Protein AF-A0A7X4AS29-F1 (afdb_monomer_lite)

Secondary structure (DSSP, 8-state):
----TTTEEEE-TT-HHHHHHHH-TTHHIIIIIS---EES-EEEESS--SBGGGGEEEE-TTT--EEEGGGGSGGGSS--TT-EEPTTT-PEEPEE--HHHHHHHHHTHHHHHHHHHHHHHHHHHHHHHHHHHHHTSPPPPGGGGTTHHHHIIIIIIIHHHHIIIIIHHHHHHT----HHHHHHHHHHHHHHHHHHHHHHHHHHT-BPPPPPHHHHHHHHHHHHHHHHHHHHHHHHHHHHHHHHHHHTTS--

Structure (mmCIF, N/CA/C/O backbone):
data_AF-A0A7X4AS29-F1
#
_entry.id   AF-A0A7X4AS29-F1
#
loop_
_atom_site.group_PDB
_atom_site.id
_atom_site.type_symbol
_atom_site.label_atom_id
_atom_site.label_alt_id
_atom_site.label_comp_id
_atom_site.label_asym_id
_atom_site.label_entity_id
_atom_site.label_seq_id
_atom_site.pdbx_PDB_ins_code
_atom_site.Cartn_x
_atom_site.Cartn_y
_atom_site.Cartn_z
_atom_site.occupancy
_atom_site.B_iso_or_equiv
_atom_site.auth_seq_id
_atom_site.auth_comp_id
_atom_site.auth_asym_id
_atom_site.auth_atom_id
_atom_site.pdbx_PDB_model_num
ATOM 1 N N . MET A 1 1 ? -11.208 -13.932 17.081 1.00 78.06 1 MET A N 1
ATOM 2 C CA . MET A 1 1 ? -11.555 -12.505 16.984 1.00 78.06 1 MET A CA 1
ATOM 3 C C . MET A 1 1 ? -13.058 -12.306 16.977 1.00 78.06 1 MET A C 1
ATOM 5 O O . MET A 1 1 ? -13.732 -12.696 16.024 1.00 78.06 1 MET A O 1
ATOM 9 N N . GLN A 1 2 ? -13.562 -11.683 18.035 1.00 86.00 2 GLN A N 1
ATOM 10 C CA . GLN A 1 2 ? -14.954 -11.265 18.153 1.00 86.00 2 GLN A CA 1
ATOM 11 C C . GLN A 1 2 ? -15.073 -9.774 17.795 1.00 86.00 2 GLN A C 1
ATOM 13 O O . GLN A 1 2 ? -14.305 -8.948 18.276 1.00 86.00 2 GLN A O 1
ATOM 18 N N . TYR A 1 3 ? -16.010 -9.415 16.919 1.00 91.69 3 TYR A N 1
ATOM 19 C CA . TYR A 1 3 ? -16.361 -8.023 16.620 1.00 91.69 3 TYR A CA 1
ATOM 20 C C . TYR A 1 3 ? -17.860 -7.919 16.344 1.00 91.69 3 TYR A C 1
ATOM 22 O O . TYR A 1 3 ? -18.500 -8.892 15.936 1.00 91.69 3 TYR A O 1
ATOM 30 N N . ASP A 1 4 ? -18.427 -6.728 16.545 1.00 93.69 4 ASP A N 1
ATOM 31 C CA . ASP A 1 4 ? -19.838 -6.473 16.252 1.00 93.69 4 ASP A CA 1
ATOM 32 C C . ASP A 1 4 ? -20.077 -6.455 14.734 1.00 93.69 4 ASP A C 1
ATOM 34 O O . ASP A 1 4 ? -19.841 -5.449 14.056 1.00 93.69 4 ASP A O 1
ATOM 38 N N . LYS A 1 5 ? -20.584 -7.577 14.209 1.00 94.00 5 LYS A N 1
ATOM 39 C CA . LYS A 1 5 ? -20.972 -7.743 12.798 1.00 94.00 5 LYS A CA 1
ATOM 40 C C . LYS A 1 5 ? -22.028 -6.728 12.346 1.00 94.00 5 LYS A C 1
ATOM 42 O O . LYS A 1 5 ? -22.119 -6.450 11.158 1.00 94.00 5 LYS A O 1
ATOM 47 N N . ASN A 1 6 ? -22.803 -6.151 13.270 1.00 93.81 6 ASN A N 1
ATOM 48 C CA . ASN A 1 6 ? -23.803 -5.132 12.940 1.00 93.81 6 ASN A CA 1
ATOM 49 C C . ASN A 1 6 ? -23.200 -3.733 12.792 1.00 93.81 6 ASN A C 1
ATOM 51 O O . ASN A 1 6 ? -23.902 -2.809 12.383 1.00 93.81 6 ASN A O 1
ATOM 55 N N . ARG A 1 7 ? -21.954 -3.524 13.225 1.00 94.31 7 ARG A N 1
ATOM 56 C CA . ARG A 1 7 ? -21.265 -2.230 13.156 1.00 94.31 7 ARG A CA 1
ATOM 57 C C . ARG A 1 7 ? -20.164 -2.228 12.106 1.00 94.31 7 ARG A C 1
ATOM 59 O O . ARG A 1 7 ? -19.997 -1.224 11.416 1.00 94.3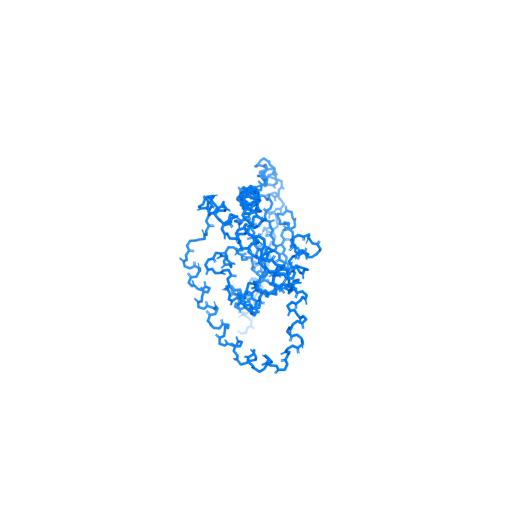1 7 ARG A O 1
ATOM 66 N N . PHE A 1 8 ? -19.424 -3.326 11.998 1.00 96.88 8 PHE A N 1
ATOM 67 C CA . PHE A 1 8 ? -18.256 -3.416 11.135 1.00 96.88 8 PHE A CA 1
ATOM 68 C C . PHE A 1 8 ? -18.521 -4.295 9.920 1.00 96.88 8 PHE A C 1
ATOM 70 O O . PHE A 1 8 ? -18.849 -5.474 10.048 1.00 96.88 8 PHE A O 1
ATOM 77 N N . LYS A 1 9 ? -18.276 -3.735 8.735 1.00 96.38 9 LYS A N 1
ATOM 78 C CA . LYS A 1 9 ? -18.187 -4.496 7.495 1.00 96.38 9 LYS A CA 1
ATOM 79 C C . LYS A 1 9 ? -16.772 -5.019 7.310 1.00 96.38 9 LYS A C 1
ATOM 81 O O . LYS A 1 9 ? -15.804 -4.260 7.344 1.00 96.38 9 LYS A O 1
ATOM 86 N N . VAL A 1 10 ? -16.666 -6.318 7.073 1.00 97.12 10 VAL A N 1
ATOM 87 C CA . VAL A 1 10 ? -15.388 -6.998 6.867 1.00 97.12 10 VAL A CA 1
ATOM 88 C C . VAL A 1 10 ? -14.944 -6.834 5.426 1.00 97.12 10 VAL A C 1
ATOM 90 O O . VAL A 1 10 ? -15.704 -7.077 4.491 1.00 97.12 10 VAL A O 1
ATOM 93 N N . TRP A 1 11 ? -13.695 -6.430 5.261 1.00 96.81 11 TRP A N 1
ATOM 94 C CA . TRP A 1 11 ? -12.985 -6.387 3.998 1.00 96.81 11 TRP A CA 1
ATOM 95 C C . TRP A 1 11 ? -11.883 -7.439 4.047 1.00 96.81 11 TRP A C 1
ATOM 97 O O . TRP A 1 11 ? -10.851 -7.258 4.691 1.00 96.81 11 TRP A O 1
ATOM 107 N N . ALA A 1 12 ? -12.139 -8.556 3.380 1.00 97.06 12 ALA A N 1
ATOM 108 C CA . ALA A 1 12 ? -11.208 -9.655 3.162 1.00 97.06 12 ALA A CA 1
ATOM 109 C C . ALA A 1 12 ? -11.431 -10.204 1.740 1.00 97.06 12 ALA A C 1
ATOM 111 O O . ALA A 1 12 ? -12.338 -9.752 1.033 1.00 97.06 12 ALA A O 1
ATOM 112 N N . LEU A 1 13 ? -10.624 -11.166 1.294 1.00 96.06 13 LEU A N 1
ATOM 113 C CA . LEU A 1 13 ? -10.910 -11.892 0.050 1.00 96.06 13 LEU A CA 1
ATOM 114 C C . LEU A 1 13 ? -12.306 -12.553 0.130 1.00 96.06 13 LEU A C 1
ATOM 116 O O . LEU A 1 13 ? -12.640 -13.081 1.193 1.00 96.06 13 LEU A O 1
ATOM 120 N N . PRO A 1 14 ? -13.125 -12.521 -0.944 1.00 95.56 14 PRO A N 1
ATOM 121 C CA . PRO A 1 14 ? -12.807 -12.128 -2.326 1.00 95.56 14 PRO A CA 1
ATOM 122 C C . PRO A 1 14 ? -13.216 -10.683 -2.706 1.00 95.56 14 PRO A C 1
ATOM 124 O O . PRO A 1 14 ? -13.670 -10.439 -3.820 1.00 95.56 14 PRO A O 1
ATOM 127 N N . HIS A 1 15 ? -13.094 -9.694 -1.810 1.00 95.50 15 HIS A N 1
ATOM 128 C CA . HIS A 1 15 ? -13.461 -8.308 -2.141 1.00 95.50 15 HIS A CA 1
ATOM 129 C C . HIS A 1 15 ? -12.677 -7.775 -3.367 1.00 95.50 15 HIS A C 1
ATOM 131 O O . HIS A 1 15 ? -11.448 -7.866 -3.359 1.00 95.50 15 HIS A O 1
ATOM 137 N N . PRO A 1 16 ? -13.318 -7.138 -4.373 1.0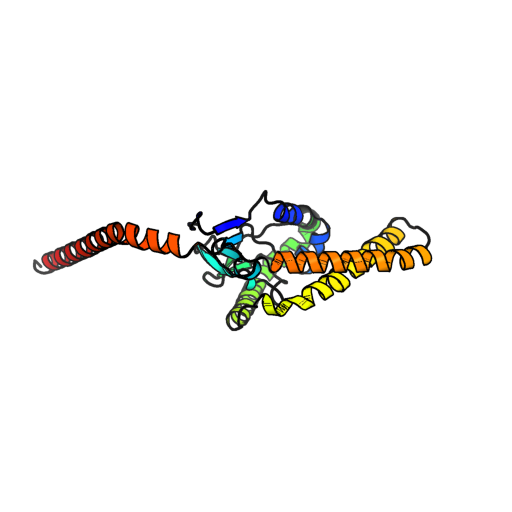0 95.00 16 PRO A N 1
ATOM 138 C CA . PRO A 1 16 ? -12.666 -6.769 -5.637 1.00 95.00 16 PRO A CA 1
ATOM 139 C C . PRO A 1 16 ? -11.402 -5.915 -5.492 1.00 95.00 16 PRO A C 1
ATOM 141 O O . PRO A 1 16 ? -10.396 -6.191 -6.131 1.00 95.00 16 PRO A O 1
ATOM 144 N N . LEU A 1 17 ? -11.406 -4.916 -4.600 1.00 91.75 17 LEU A N 1
ATOM 145 C CA . LEU A 1 17 ? -10.214 -4.084 -4.353 1.00 91.75 17 LEU A CA 1
ATOM 146 C C . LEU A 1 17 ? -9.048 -4.876 -3.745 1.00 91.75 17 LEU A C 1
ATOM 148 O O . LEU A 1 17 ? -7.888 -4.573 -4.001 1.00 91.75 17 LEU A O 1
ATOM 152 N N . ILE A 1 18 ? -9.358 -5.887 -2.933 1.00 95.31 18 ILE A N 1
ATOM 153 C CA . ILE A 1 18 ? -8.348 -6.763 -2.342 1.00 95.31 18 ILE A CA 1
ATOM 154 C C . ILE A 1 18 ? -7.839 -7.743 -3.399 1.00 95.31 18 ILE A C 1
ATOM 156 O O . ILE A 1 18 ? -6.642 -7.991 -3.478 1.00 95.31 18 ILE A O 1
ATOM 160 N N . LEU A 1 19 ? -8.731 -8.260 -4.243 1.00 96.56 19 LEU A N 1
ATOM 161 C CA . LEU A 1 19 ? -8.359 -9.119 -5.359 1.00 96.56 19 LEU A CA 1
ATOM 162 C C . LEU A 1 19 ? -7.449 -8.382 -6.352 1.00 96.56 19 LEU A C 1
ATOM 164 O O . LEU A 1 19 ? -6.416 -8.919 -6.739 1.00 96.56 19 LEU A O 1
ATOM 168 N N . PHE A 1 20 ? -7.777 -7.129 -6.684 1.00 93.62 20 PHE A N 1
ATOM 169 C CA . PHE A 1 20 ? -6.916 -6.254 -7.478 1.00 93.62 20 PHE A CA 1
ATOM 170 C C . PHE A 1 20 ? -5.527 -6.120 -6.845 1.00 93.62 20 PHE A C 1
ATOM 172 O O . PHE A 1 20 ? -4.530 -6.271 -7.539 1.00 93.62 20 PHE A O 1
ATOM 179 N N . TRP A 1 21 ? -5.441 -5.933 -5.522 1.00 94.81 21 TRP A N 1
ATOM 180 C CA . TRP A 1 21 ? -4.148 -5.886 -4.832 1.00 94.81 21 TRP A CA 1
ATOM 181 C C . TRP A 1 21 ? -3.321 -7.167 -5.024 1.00 94.81 21 TRP A C 1
ATOM 183 O O . TRP A 1 21 ? -2.116 -7.118 -5.264 1.00 94.81 21 TRP A O 1
ATOM 193 N N . VAL A 1 22 ? -3.971 -8.326 -4.924 1.00 97.00 22 VAL A N 1
ATOM 194 C CA . VAL A 1 22 ? -3.315 -9.636 -5.027 1.00 97.00 22 VAL A CA 1
ATOM 195 C C . VAL A 1 22 ? -2.842 -9.933 -6.454 1.00 97.00 22 VAL A C 1
ATOM 197 O O . VAL A 1 22 ? -1.808 -10.579 -6.612 1.00 97.00 22 VAL A O 1
ATOM 200 N N . LEU A 1 23 ? -3.575 -9.463 -7.470 1.00 96.88 23 LEU A N 1
ATOM 201 C CA . LEU A 1 23 ? -3.375 -9.821 -8.879 1.00 96.88 23 LEU A CA 1
ATOM 202 C C . LEU A 1 23 ? -2.735 -8.724 -9.741 1.00 96.88 23 LEU A C 1
ATOM 204 O O . LEU A 1 23 ? -2.452 -8.975 -10.907 1.00 96.88 23 LEU A O 1
ATOM 208 N N . PHE A 1 24 ? -2.524 -7.507 -9.239 1.00 94.25 24 PHE A N 1
ATOM 209 C CA . PHE A 1 24 ? -1.981 -6.430 -10.068 1.00 94.25 24 PHE A CA 1
ATOM 210 C C . PHE A 1 24 ? -0.441 -6.433 -10.042 1.00 94.25 24 PHE A C 1
ATOM 212 O O . PHE A 1 24 ? 0.142 -6.167 -8.988 1.00 94.25 24 PHE A O 1
ATOM 219 N N . PRO A 1 25 ? 0.253 -6.715 -11.163 1.00 91.75 25 PRO A N 1
ATOM 220 C CA . PRO A 1 25 ? 1.707 -6.915 -11.170 1.00 91.75 25 PRO A CA 1
ATOM 221 C C . PRO A 1 25 ? 2.498 -5.653 -10.807 1.00 91.75 25 PRO A C 1
ATOM 223 O O . PRO A 1 25 ? 3.560 -5.747 -10.201 1.00 91.75 25 PRO A O 1
ATOM 226 N N . ALA A 1 26 ? 1.975 -4.453 -11.075 1.00 89.06 26 ALA A N 1
ATOM 227 C CA . ALA A 1 26 ? 2.675 -3.218 -10.712 1.00 89.06 26 ALA A CA 1
ATOM 228 C C . ALA A 1 26 ? 2.870 -3.054 -9.187 1.00 89.06 26 ALA A C 1
ATOM 230 O O . ALA A 1 26 ? 3.739 -2.302 -8.748 1.00 89.06 26 ALA A O 1
ATOM 231 N N . LEU A 1 27 ? 2.106 -3.781 -8.357 1.00 93.38 27 LEU A N 1
ATOM 232 C CA . LEU A 1 27 ? 2.250 -3.744 -6.897 1.00 93.38 27 LEU A CA 1
ATOM 233 C C . LEU A 1 27 ? 3.472 -4.503 -6.374 1.00 93.38 27 LEU A C 1
ATOM 235 O O . LEU A 1 27 ? 3.811 -4.330 -5.205 1.00 93.38 27 LEU A O 1
ATOM 239 N N . ILE A 1 28 ? 4.178 -5.263 -7.218 1.00 96.06 28 ILE A N 1
ATOM 240 C CA . ILE A 1 28 ? 5.459 -5.893 -6.865 1.00 96.06 28 ILE A CA 1
ATOM 241 C C . ILE A 1 28 ? 6.442 -4.843 -6.339 1.00 96.06 28 ILE A C 1
ATOM 243 O O . ILE A 1 28 ? 7.074 -5.046 -5.303 1.00 96.06 28 ILE A O 1
ATOM 247 N N . VAL A 1 29 ? 6.537 -3.693 -7.016 1.00 93.62 29 VAL A N 1
ATOM 248 C CA . VAL A 1 29 ? 7.434 -2.601 -6.613 1.00 93.62 29 VAL A CA 1
ATOM 249 C C . VAL A 1 29 ? 7.020 -2.052 -5.245 1.00 93.62 29 VAL A C 1
ATOM 251 O O . VAL A 1 29 ? 7.859 -1.866 -4.364 1.00 93.62 29 VAL A O 1
ATOM 254 N N . ASN A 1 30 ? 5.718 -1.874 -5.021 1.00 94.06 30 ASN A N 1
ATOM 255 C CA . ASN A 1 30 ? 5.198 -1.394 -3.743 1.00 94.06 30 ASN A CA 1
ATOM 256 C C . ASN A 1 30 ? 5.482 -2.367 -2.597 1.00 94.06 30 ASN A C 1
ATOM 258 O O . ASN A 1 30 ? 5.893 -1.928 -1.525 1.00 94.06 30 ASN A O 1
ATOM 262 N N . GLU A 1 31 ? 5.309 -3.671 -2.805 1.00 96.25 31 GLU A N 1
ATOM 263 C CA . GLU A 1 31 ? 5.522 -4.670 -1.755 1.00 96.25 31 GLU A CA 1
ATOM 264 C C . GLU A 1 31 ? 7.000 -4.976 -1.498 1.00 96.25 31 GLU A C 1
ATOM 266 O O . GLU A 1 31 ? 7.418 -5.020 -0.341 1.00 96.25 31 GLU A O 1
ATOM 271 N N . LEU A 1 32 ? 7.796 -5.199 -2.548 1.00 96.06 32 LEU A N 1
ATOM 272 C CA . LEU A 1 32 ? 9.183 -5.647 -2.407 1.00 96.06 32 LEU A CA 1
ATOM 273 C C . LEU A 1 32 ? 10.147 -4.483 -2.176 1.00 96.06 32 LEU A C 1
ATOM 275 O O . LEU A 1 32 ? 10.987 -4.559 -1.281 1.00 96.06 32 LEU A O 1
ATOM 279 N N . ILE A 1 33 ? 10.011 -3.394 -2.936 1.00 95.50 33 ILE A N 1
ATOM 280 C CA . ILE A 1 33 ? 10.937 -2.257 -2.850 1.00 95.50 33 ILE A CA 1
ATOM 281 C C . ILE A 1 33 ? 10.514 -1.326 -1.722 1.00 95.50 33 ILE A C 1
ATOM 283 O O . ILE A 1 33 ? 11.288 -1.075 -0.801 1.00 95.50 33 ILE A O 1
ATOM 287 N N . PHE A 1 34 ? 9.266 -0.855 -1.743 1.00 96.00 34 PHE A N 1
ATOM 288 C CA . PHE A 1 34 ? 8.796 0.102 -0.741 1.00 96.00 34 PHE A CA 1
ATOM 289 C C . PHE A 1 34 ? 8.307 -0.551 0.555 1.00 96.00 34 PHE A C 1
ATOM 291 O O . PHE A 1 34 ? 8.113 0.148 1.548 1.00 96.00 34 PHE A O 1
ATOM 298 N N . GLY A 1 35 ? 8.098 -1.869 0.592 1.00 96.50 35 GLY A N 1
ATOM 299 C CA . GLY A 1 35 ? 7.607 -2.553 1.788 1.00 96.50 35 GLY A CA 1
ATOM 300 C C . GLY A 1 35 ? 6.174 -2.165 2.161 1.00 96.50 35 GLY A C 1
ATOM 301 O O . GLY A 1 35 ? 5.817 -2.218 3.333 1.00 96.50 35 GLY A O 1
ATOM 302 N N . GLN A 1 36 ? 5.349 -1.711 1.221 1.00 96.69 36 GLN A N 1
ATOM 303 C CA . GLN A 1 36 ? 3.937 -1.440 1.478 1.00 96.69 36 GLN A CA 1
ATOM 304 C C . GLN A 1 36 ? 3.189 -2.760 1.695 1.00 96.69 36 GLN A C 1
ATOM 306 O O . GLN A 1 36 ? 3.380 -3.721 0.953 1.00 96.69 36 GLN A O 1
ATOM 311 N N . ARG A 1 37 ? 2.309 -2.815 2.700 1.00 96.44 37 ARG A N 1
ATOM 312 C CA . ARG A 1 37 ? 1.516 -4.013 3.009 1.00 96.44 37 ARG A CA 1
ATOM 313 C C . ARG A 1 37 ? 0.043 -3.704 3.147 1.00 96.44 37 ARG A C 1
ATOM 315 O O . ARG A 1 37 ? -0.326 -2.690 3.732 1.00 96.44 37 ARG A O 1
ATOM 322 N N . GLN A 1 38 ? -0.774 -4.645 2.684 1.00 96.75 38 GLN A N 1
ATOM 323 C CA . GLN A 1 38 ? -2.210 -4.647 2.910 1.00 96.75 38 GLN A CA 1
ATOM 324 C C . GLN A 1 38 ? -2.567 -5.728 3.941 1.00 96.75 38 GLN A C 1
ATOM 326 O O . GLN A 1 38 ? -2.215 -6.890 3.735 1.00 96.75 38 GLN A O 1
ATOM 331 N N . PRO A 1 39 ? -3.251 -5.405 5.051 1.00 97.50 39 PRO A N 1
ATOM 332 C CA . PRO A 1 39 ? -3.655 -6.406 6.036 1.00 97.50 39 PRO A CA 1
ATOM 333 C C . PRO A 1 39 ? -4.610 -7.445 5.429 1.00 97.50 39 PRO A C 1
ATOM 335 O O . PRO A 1 39 ? -5.413 -7.136 4.547 1.00 97.50 39 PRO A O 1
ATOM 338 N N . LYS A 1 40 ? -4.554 -8.686 5.934 1.00 97.38 40 LYS A N 1
ATOM 339 C CA . LYS A 1 40 ? -5.426 -9.792 5.486 1.00 97.38 40 LYS A CA 1
ATOM 340 C C . LYS A 1 40 ? -6.908 -9.518 5.719 1.00 97.38 40 LYS A C 1
ATOM 342 O O . LYS A 1 40 ? -7.751 -9.961 4.941 1.00 97.38 40 LYS A O 1
ATOM 347 N N . VAL A 1 41 ? -7.207 -8.812 6.802 1.00 97.50 41 VAL A N 1
ATOM 348 C CA . VAL A 1 41 ? -8.557 -8.424 7.190 1.00 97.50 41 VAL A CA 1
ATOM 349 C C . VAL A 1 41 ? -8.525 -6.958 7.588 1.00 97.50 41 VAL A C 1
ATOM 351 O O . VAL A 1 41 ? -7.704 -6.561 8.411 1.00 97.50 41 VAL A O 1
ATOM 354 N N . SER A 1 42 ? -9.452 -6.184 7.038 1.00 97.50 42 SER A N 1
ATOM 355 C CA . SER A 1 42 ? -9.762 -4.824 7.473 1.00 97.50 42 SER A CA 1
ATOM 356 C C . SER A 1 42 ? -11.230 -4.746 7.871 1.00 97.50 42 SER A C 1
ATOM 358 O O . SER A 1 42 ? -12.078 -5.429 7.299 1.00 97.50 42 SER A O 1
ATOM 360 N N . LEU A 1 43 ? -11.546 -3.910 8.850 1.00 97.62 43 LEU A N 1
ATOM 361 C CA . LEU A 1 43 ? -12.904 -3.665 9.319 1.00 97.62 43 LEU A CA 1
ATOM 362 C C . LEU A 1 43 ? -13.275 -2.214 9.041 1.00 97.62 43 LEU A C 1
ATOM 364 O O . LEU A 1 43 ? -12.538 -1.303 9.402 1.00 97.62 43 LEU A O 1
ATOM 368 N N . VAL A 1 44 ? -14.422 -1.990 8.412 1.00 96.88 44 VAL A N 1
ATOM 369 C CA . VAL A 1 44 ? -14.928 -0.650 8.104 1.00 96.88 44 VAL A CA 1
ATOM 370 C C . VAL A 1 44 ? -16.172 -0.397 8.947 1.00 96.88 44 VAL A C 1
ATOM 372 O O . VAL A 1 44 ? -17.157 -1.118 8.816 1.00 96.88 44 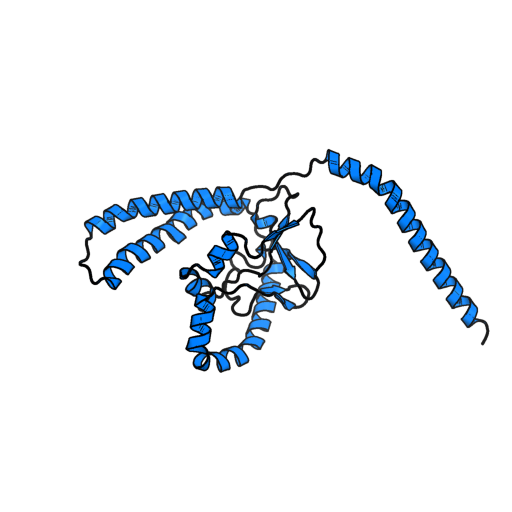VAL A O 1
ATOM 375 N N . ASP A 1 45 ? -16.144 0.615 9.815 1.00 96.44 45 ASP A N 1
ATOM 376 C CA . ASP A 1 45 ? -17.312 1.021 10.606 1.00 96.44 45 ASP A CA 1
ATOM 377 C C . ASP A 1 45 ? -18.351 1.673 9.680 1.00 96.44 45 ASP A C 1
ATOM 379 O O . ASP A 1 45 ? -18.091 2.689 9.026 1.00 96.44 45 ASP A O 1
ATOM 383 N N . GLU A 1 46 ? -19.533 1.070 9.578 1.00 94.00 46 GLU A N 1
ATOM 384 C CA . GLU A 1 46 ? -20.610 1.565 8.716 1.00 94.00 46 GLU A CA 1
ATOM 385 C C . GLU A 1 46 ? -21.495 2.611 9.395 1.00 94.00 46 GLU A C 1
ATOM 387 O O . GLU A 1 46 ? -22.127 3.404 8.693 1.00 94.00 46 GLU A O 1
ATOM 392 N N . LYS A 1 47 ? -21.503 2.639 10.736 1.00 92.88 47 LYS A N 1
ATOM 393 C CA . LYS A 1 47 ? -22.371 3.499 11.558 1.00 92.88 47 LYS A CA 1
ATOM 394 C C . LYS A 1 47 ? -21.759 4.869 11.855 1.00 92.88 47 LYS A C 1
ATOM 396 O O . LYS A 1 47 ? -22.455 5.772 12.322 1.00 92.88 47 LYS A O 1
ATOM 401 N N . SER A 1 48 ? -20.458 5.019 11.624 1.00 92.25 48 SER A N 1
ATOM 402 C CA . SER A 1 48 ? -19.724 6.262 11.851 1.00 92.25 48 SER A CA 1
ATOM 403 C C . SER A 1 48 ? -19.936 7.272 10.714 1.00 92.25 48 SER A C 1
ATOM 405 O O . SER A 1 48 ? -19.769 6.935 9.546 1.00 92.25 48 SER A O 1
ATOM 407 N N . ASP A 1 49 ? -20.211 8.541 11.046 1.00 92.50 49 ASP A N 1
ATOM 408 C CA . ASP A 1 49 ? -20.293 9.667 10.083 1.00 92.50 49 ASP A CA 1
ATOM 409 C C . ASP A 1 49 ? -18.913 10.134 9.578 1.00 92.50 49 ASP A C 1
ATOM 411 O O . ASP A 1 49 ? 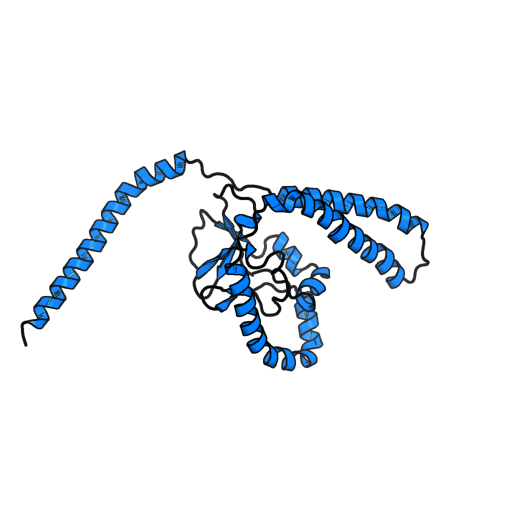-18.772 11.139 8.876 1.00 92.50 49 ASP A O 1
ATOM 415 N N . LYS A 1 50 ? -17.853 9.434 9.980 1.00 92.81 50 LYS A N 1
ATOM 416 C CA . LYS A 1 50 ? -16.492 9.789 9.603 1.00 92.81 50 LYS A CA 1
ATOM 417 C C . LYS A 1 50 ? -16.199 9.411 8.140 1.00 92.81 50 LYS A C 1
ATOM 419 O O . LYS A 1 50 ? -16.836 8.507 7.590 1.00 92.81 50 LYS A O 1
ATOM 424 N N . PRO A 1 51 ? -15.230 10.080 7.494 1.00 93.31 51 PRO A N 1
ATOM 425 C CA . PRO A 1 51 ? -14.705 9.688 6.185 1.00 93.31 51 PRO A CA 1
ATOM 426 C C . PRO A 1 51 ? -14.144 8.258 6.179 1.00 93.31 51 PRO A C 1
ATOM 428 O O . PRO A 1 51 ? -13.750 7.732 7.221 1.00 93.31 51 PRO A O 1
ATOM 431 N N . PHE A 1 52 ? -14.063 7.635 4.999 1.00 92.88 52 PHE A N 1
ATOM 432 C CA . PHE A 1 52 ? -13.667 6.229 4.831 1.00 92.88 52 PHE A CA 1
ATOM 433 C C . PHE A 1 52 ? -12.332 5.874 5.507 1.00 92.88 52 PHE A C 1
ATOM 435 O O . PHE A 1 52 ? -12.235 4.871 6.215 1.00 92.88 52 PHE A O 1
ATOM 442 N N . MET A 1 53 ? -11.323 6.735 5.366 1.00 91.38 53 MET A N 1
ATOM 443 C CA . MET A 1 53 ? -10.014 6.536 5.997 1.00 91.38 53 MET A CA 1
ATOM 444 C C . MET A 1 53 ? -10.063 6.475 7.529 1.00 91.38 53 MET A C 1
ATOM 446 O O . MET A 1 53 ? -9.280 5.755 8.132 1.00 91.38 53 MET A O 1
ATOM 450 N N . GLU A 1 54 ? -10.956 7.231 8.167 1.00 94.31 54 GLU A N 1
ATOM 451 C CA . GLU A 1 54 ? -11.011 7.354 9.633 1.00 94.31 54 GLU A CA 1
ATOM 452 C C . GLU A 1 54 ? -11.893 6.291 10.294 1.00 94.31 54 GLU A C 1
ATOM 454 O O . GLU A 1 54 ? -11.928 6.181 11.519 1.00 94.31 54 GLU A O 1
ATOM 459 N N . ARG A 1 55 ? -12.647 5.544 9.486 1.00 95.50 55 ARG A N 1
ATOM 460 C CA . ARG A 1 55 ? -13.530 4.463 9.935 1.00 95.50 55 ARG A CA 1
ATOM 461 C C . ARG A 1 55 ? -13.002 3.080 9.561 1.00 95.50 55 ARG A C 1
ATOM 463 O O . ARG A 1 55 ? -13.737 2.106 9.677 1.00 95.50 55 ARG A O 1
ATOM 470 N N . THR A 1 56 ? -11.757 3.005 9.093 1.00 96.38 56 THR A N 1
ATOM 471 C CA . THR A 1 56 ? -11.078 1.753 8.754 1.00 96.38 56 THR A CA 1
ATOM 472 C C . THR A 1 56 ? -10.186 1.324 9.911 1.00 96.38 56 THR A C 1
ATOM 474 O O . THR A 1 56 ? -9.363 2.099 10.395 1.00 96.38 56 THR A O 1
ATOM 477 N N . TYR A 1 57 ? -10.333 0.074 10.326 1.00 97.75 57 TYR A N 1
ATOM 478 C CA . TYR A 1 57 ? -9.618 -0.536 11.434 1.00 97.75 57 TYR A CA 1
ATOM 479 C C . TYR A 1 57 ? -8.934 -1.824 10.984 1.00 97.75 57 TYR A C 1
ATOM 481 O O . TYR A 1 57 ? -9.458 -2.562 10.150 1.00 97.75 57 TYR A O 1
ATOM 489 N N . VAL A 1 58 ? -7.776 -2.113 11.569 1.00 97.94 58 VAL A N 1
ATOM 490 C CA . VAL A 1 58 ? -7.022 -3.347 11.352 1.00 97.94 58 VAL A CA 1
ATOM 491 C C . VAL A 1 58 ? -7.044 -4.165 12.644 1.00 97.94 58 VAL A C 1
ATOM 493 O O . VAL A 1 58 ? -6.432 -3.762 13.643 1.00 97.94 58 VAL A O 1
ATOM 496 N N . PRO A 1 59 ? -7.758 -5.299 12.666 1.00 97.69 59 PRO A N 1
ATOM 497 C CA . PRO A 1 59 ? -7.787 -6.163 13.831 1.00 97.69 59 PRO A CA 1
ATOM 498 C C . PRO A 1 59 ? -6.468 -6.919 14.006 1.00 97.69 59 PRO A C 1
ATOM 500 O O . PRO A 1 59 ? -5.909 -7.456 13.048 1.00 97.69 59 PRO A O 1
ATOM 503 N N . CYS A 1 60 ? -5.988 -7.013 15.246 1.00 97.69 60 CYS A N 1
ATOM 504 C CA . CYS A 1 60 ? -4.887 -7.908 15.586 1.00 97.69 60 CYS A CA 1
ATOM 505 C C . CYS A 1 60 ? -5.428 -9.312 15.915 1.00 97.69 60 CYS A C 1
ATOM 507 O O . CYS A 1 60 ? -6.263 -9.431 16.810 1.00 97.69 60 CYS A O 1
ATOM 509 N N . PRO A 1 61 ? -4.951 -10.391 15.268 1.00 96.81 61 PRO A N 1
ATOM 510 C CA . PRO A 1 61 ? -5.403 -11.746 15.593 1.00 96.81 61 PRO A CA 1
ATOM 511 C C . PRO A 1 61 ? -4.852 -12.268 16.928 1.00 96.81 61 PRO A C 1
ATOM 513 O O . PRO A 1 61 ? -5.392 -13.232 17.452 1.00 96.81 61 PRO A O 1
ATOM 516 N N . HIS A 1 62 ? -3.793 -11.651 17.464 1.00 97.00 62 HIS A N 1
ATOM 517 C CA . HIS A 1 62 ? -3.093 -12.131 18.663 1.00 97.00 62 HIS A CA 1
ATOM 518 C C . HIS A 1 62 ? -3.703 -11.609 19.965 1.00 97.00 62 HIS A C 1
ATOM 520 O O . HIS A 1 62 ? -3.832 -12.362 20.920 1.00 97.00 62 HIS A O 1
ATOM 526 N N . CYS A 1 63 ? -4.067 -10.323 20.013 1.00 96.62 63 CYS A N 1
ATOM 527 C CA . CYS A 1 63 ? -4.621 -9.678 21.213 1.00 96.62 63 CYS A CA 1
ATOM 528 C C . CYS A 1 63 ? -6.032 -9.112 21.012 1.00 96.62 63 CYS A C 1
ATOM 530 O O . CYS A 1 63 ? -6.538 -8.413 21.880 1.00 96.62 63 CYS A O 1
ATOM 532 N N . GLU A 1 64 ? -6.637 -9.351 19.844 1.00 95.25 64 GLU A N 1
ATOM 533 C CA . GLU A 1 64 ? -7.985 -8.902 19.461 1.00 95.25 64 GLU A CA 1
ATOM 534 C C . GLU A 1 64 ? -8.214 -7.376 19.469 1.00 95.25 64 GLU A C 1
ATOM 536 O O . GLU A 1 64 ? -9.311 -6.910 19.163 1.00 95.25 64 GLU A O 1
ATOM 541 N N . THR A 1 65 ? -7.170 -6.575 19.713 1.00 96.25 65 THR A N 1
ATOM 542 C CA . THR A 1 65 ? -7.247 -5.113 19.649 1.00 96.25 65 THR A CA 1
ATOM 543 C C . THR A 1 65 ? -7.560 -4.629 18.233 1.00 96.25 65 THR A C 1
ATOM 545 O O . THR A 1 65 ? -6.929 -5.043 17.251 1.00 96.25 65 THR A O 1
ATOM 548 N N . LEU A 1 66 ? -8.501 -3.688 18.138 1.00 96.88 66 LEU A N 1
ATOM 549 C CA . LEU A 1 66 ? -8.800 -2.932 16.926 1.00 96.88 66 LEU A CA 1
ATOM 550 C C . LEU A 1 66 ? -7.864 -1.730 16.810 1.00 96.88 66 LEU A C 1
ATOM 552 O O . LEU A 1 66 ? -7.927 -0.807 17.619 1.00 96.88 66 LEU A O 1
ATOM 556 N N . ASN A 1 67 ? -7.025 -1.722 15.780 1.00 97.19 67 ASN A N 1
ATOM 557 C CA . ASN A 1 67 ? -6.084 -0.634 15.533 1.00 97.19 67 ASN A CA 1
ATOM 558 C C . ASN A 1 67 ? -6.630 0.294 14.447 1.00 97.19 67 ASN A C 1
ATOM 560 O O . ASN A 1 67 ? -7.226 -0.178 13.483 1.00 97.19 67 ASN A O 1
ATOM 564 N N . ASP A 1 68 ? -6.426 1.603 14.571 1.00 96.94 68 ASP A N 1
ATOM 565 C CA . ASP A 1 68 ? -6.809 2.555 13.523 1.00 96.94 68 ASP A CA 1
ATOM 566 C C . ASP A 1 68 ? -5.945 2.329 12.269 1.00 96.94 68 ASP A C 1
ATOM 568 O O . ASP A 1 68 ? -4.715 2.299 12.349 1.00 96.94 68 ASP A O 1
ATOM 572 N N . GLY A 1 69 ? -6.569 2.172 11.098 1.00 95.62 69 GLY A N 1
ATOM 573 C CA . GLY A 1 69 ? -5.852 1.916 9.844 1.00 95.62 69 GLY A CA 1
ATOM 574 C C . GLY A 1 69 ? -4.897 3.046 9.448 1.00 95.62 69 GLY A C 1
ATOM 575 O O . GLY A 1 69 ? -3.931 2.819 8.719 1.00 95.62 69 GLY A O 1
ATOM 576 N N . ARG A 1 70 ? -5.104 4.261 9.972 1.00 95.06 70 ARG A N 1
ATOM 577 C CA . ARG A 1 70 ? -4.246 5.419 9.694 1.00 95.06 70 ARG A CA 1
ATOM 578 C C . ARG A 1 70 ? -2.847 5.297 10.298 1.00 95.06 70 ARG A C 1
ATOM 580 O O . ARG A 1 70 ? -1.961 6.025 9.848 1.00 95.06 70 ARG A O 1
ATOM 587 N N . LEU A 1 71 ? -2.622 4.379 11.243 1.00 96.25 71 LEU A N 1
ATOM 588 C CA . LEU A 1 71 ? -1.296 4.118 11.821 1.00 96.25 71 LEU A CA 1
ATOM 589 C C . LEU A 1 71 ? -0.257 3.719 10.762 1.00 96.25 71 LEU A C 1
ATOM 591 O O . LEU A 1 71 ? 0.917 4.061 10.893 1.00 96.25 71 LEU A O 1
ATOM 595 N N . TRP A 1 72 ? -0.690 3.066 9.682 1.00 96.12 72 TRP A N 1
ATOM 596 C CA . TRP A 1 72 ? 0.175 2.611 8.588 1.00 96.12 72 TRP A CA 1
ATOM 597 C C . TRP A 1 72 ? -0.105 3.373 7.290 1.00 96.12 72 TRP A C 1
ATOM 599 O O . TRP A 1 72 ? -0.145 2.806 6.203 1.00 96.12 72 TRP A O 1
ATOM 609 N N . SER A 1 73 ? -0.348 4.681 7.404 1.00 91.56 73 SER A N 1
ATOM 610 C CA . SER A 1 73 ? -0.674 5.550 6.270 1.00 91.56 73 SER A CA 1
ATOM 611 C C . SER A 1 73 ? 0.291 6.734 6.137 1.00 91.56 73 SER A C 1
ATOM 613 O O . SER A 1 73 ? 1.049 7.065 7.055 1.00 91.56 73 SER A O 1
ATOM 615 N N . ARG A 1 74 ? 0.262 7.403 4.975 1.00 86.88 74 ARG A N 1
ATOM 616 C CA . ARG A 1 74 ? 1.035 8.620 4.662 1.00 86.88 74 ARG A CA 1
ATOM 617 C C . ARG A 1 74 ? 2.539 8.446 4.930 1.00 86.88 74 ARG A C 1
ATOM 619 O O . ARG A 1 74 ? 3.206 7.729 4.198 1.00 86.88 74 ARG A O 1
ATOM 626 N N . ARG A 1 75 ? 3.077 9.080 5.981 1.00 87.81 75 ARG A N 1
ATOM 627 C CA . ARG A 1 75 ? 4.510 9.021 6.339 1.00 87.81 75 ARG A CA 1
ATOM 628 C C . ARG A 1 75 ? 4.929 7.676 6.939 1.00 87.81 75 ARG A C 1
ATOM 630 O O . ARG A 1 75 ? 6.120 7.438 7.083 1.00 87.81 75 ARG A O 1
ATOM 637 N N . ASN A 1 76 ? 3.969 6.826 7.296 1.00 94.19 76 ASN A N 1
ATOM 638 C CA . ASN A 1 76 ? 4.209 5.476 7.791 1.00 94.19 76 ASN A CA 1
ATOM 639 C C . ASN A 1 76 ? 3.558 4.413 6.892 1.00 94.19 76 ASN A C 1
ATOM 641 O O . ASN A 1 76 ? 3.174 3.362 7.384 1.00 94.19 76 ASN A O 1
ATOM 645 N N . ALA A 1 77 ? 3.378 4.683 5.594 1.00 93.69 77 ALA A N 1
ATOM 646 C CA . ALA A 1 77 ? 2.792 3.716 4.656 1.00 93.69 77 ALA A CA 1
ATOM 647 C C . ALA A 1 77 ? 3.781 2.636 4.178 1.00 93.69 77 ALA A C 1
ATOM 649 O O . ALA A 1 77 ? 3.368 1.567 3.737 1.00 93.69 77 ALA A O 1
ATOM 650 N N . PHE A 1 78 ? 5.078 2.925 4.263 1.00 96.12 78 PHE A N 1
ATOM 651 C CA . PHE A 1 78 ? 6.149 2.132 3.666 1.00 96.12 78 PHE A CA 1
ATOM 652 C C . PHE A 1 78 ? 7.063 1.508 4.721 1.00 96.12 78 PHE A C 1
ATOM 654 O O . PHE A 1 78 ? 7.046 1.888 5.894 1.00 96.12 78 PHE A O 1
ATOM 661 N N . GLY A 1 79 ? 7.895 0.569 4.286 1.00 96.25 79 GLY A N 1
ATOM 662 C CA . GLY A 1 79 ? 8.905 -0.104 5.094 1.00 96.25 79 GLY A CA 1
ATOM 663 C C . GLY A 1 79 ? 8.371 -1.228 5.981 1.00 96.25 79 GLY A C 1
ATOM 664 O O . GLY A 1 79 ? 9.049 -1.622 6.923 1.00 96.25 79 GLY A O 1
ATOM 665 N N . HIS A 1 80 ? 7.178 -1.744 5.681 1.00 97.06 80 HIS A N 1
ATOM 666 C CA . HIS A 1 80 ? 6.490 -2.841 6.372 1.00 97.06 80 HIS A CA 1
ATOM 667 C C . HIS A 1 80 ? 6.820 -4.215 5.776 1.00 97.06 80 HIS A C 1
ATOM 669 O O . HIS A 1 80 ? 5.946 -5.069 5.640 1.00 97.06 80 HIS A O 1
ATOM 675 N N . TRP A 1 81 ? 8.076 -4.469 5.389 1.00 95.88 81 TRP A N 1
ATOM 676 C CA . TRP A 1 81 ? 8.443 -5.674 4.624 1.00 95.88 81 TRP A CA 1
ATOM 677 C C . TRP A 1 81 ? 8.016 -6.990 5.282 1.00 95.88 81 TRP A C 1
ATOM 679 O O . TRP A 1 81 ? 7.629 -7.911 4.568 1.00 95.88 81 TRP A O 1
ATOM 689 N N . PHE A 1 82 ? 8.006 -7.088 6.614 1.00 95.44 82 PHE A N 1
ATOM 690 C CA . PHE A 1 82 ? 7.605 -8.315 7.315 1.00 95.44 82 PHE A CA 1
ATOM 691 C C . PHE A 1 82 ? 6.147 -8.329 7.801 1.00 95.44 82 PHE A C 1
ATOM 693 O O . PHE A 1 82 ? 5.744 -9.291 8.453 1.00 95.44 82 PHE A O 1
ATOM 700 N N . GLY A 1 83 ? 5.349 -7.311 7.469 1.00 96.25 83 GLY A N 1
ATOM 701 C CA . GLY A 1 83 ? 3.963 -7.147 7.917 1.00 96.25 83 GLY A CA 1
ATOM 702 C C . GLY A 1 83 ? 3.783 -5.928 8.822 1.00 96.25 83 GLY A C 1
ATOM 703 O O . GLY A 1 83 ? 4.714 -5.160 9.036 1.00 96.25 83 GLY A O 1
ATOM 704 N N . LEU A 1 84 ? 2.575 -5.741 9.355 1.00 97.50 84 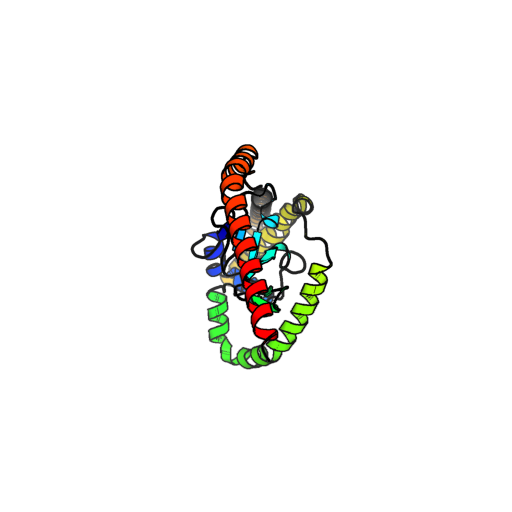LEU A N 1
ATOM 705 C CA . LEU A 1 84 ? 2.268 -4.620 10.250 1.00 97.50 84 LEU A CA 1
ATOM 706 C C . LEU A 1 84 ? 2.490 -5.036 11.706 1.00 97.50 84 LEU A C 1
ATOM 708 O O . LEU A 1 84 ? 2.052 -6.110 12.104 1.00 97.50 84 LEU A O 1
ATOM 712 N N . VAL A 1 85 ? 3.132 -4.206 12.526 1.00 97.81 85 VAL A N 1
ATOM 713 C CA . VAL A 1 85 ? 3.330 -4.499 13.959 1.00 97.81 85 VAL A CA 1
ATOM 714 C C . VAL A 1 85 ? 2.180 -3.915 14.778 1.00 97.81 85 VAL A C 1
ATOM 716 O O . VAL A 1 85 ? 1.850 -2.739 14.639 1.00 97.81 85 VAL A O 1
ATOM 719 N N . CYS A 1 86 ? 1.559 -4.729 15.636 1.00 97.88 86 CYS A N 1
ATOM 720 C CA . CYS A 1 86 ? 0.491 -4.262 16.518 1.00 97.88 86 CYS A CA 1
ATOM 721 C C . CYS A 1 86 ? 1.048 -3.396 17.667 1.00 97.88 86 CYS A C 1
ATOM 723 O O . CYS A 1 86 ? 1.970 -3.841 18.348 1.00 97.88 86 CYS A O 1
ATOM 725 N N . PRO A 1 87 ? 0.472 -2.214 17.954 1.00 97.06 87 PRO A N 1
ATOM 726 C CA . PRO A 1 87 ? 0.929 -1.353 19.049 1.00 97.06 87 PRO A CA 1
ATOM 727 C C . PRO A 1 87 ? 0.674 -1.932 20.446 1.00 97.06 87 PRO A C 1
ATOM 729 O O . PRO A 1 87 ? 1.357 -1.549 21.386 1.00 97.06 87 PRO A O 1
ATOM 732 N N . SER A 1 88 ? -0.297 -2.837 20.608 1.00 96.88 88 SER A N 1
ATOM 733 C CA . SER A 1 88 ? -0.638 -3.394 21.925 1.00 96.88 88 SER A CA 1
ATOM 734 C C . SER A 1 88 ? 0.231 -4.589 22.309 1.00 96.88 88 SER A C 1
ATOM 736 O O . SER A 1 88 ? 0.755 -4.637 23.414 1.00 96.88 88 SER A O 1
ATOM 738 N N . CYS A 1 89 ? 0.379 -5.569 21.413 1.00 97.00 89 CYS A N 1
ATOM 739 C CA . CYS A 1 89 ? 1.084 -6.822 21.711 1.00 97.00 89 CYS A CA 1
ATOM 740 C C . CYS A 1 89 ? 2.427 -6.971 20.984 1.00 97.00 89 CYS A C 1
ATOM 742 O O . CYS A 1 89 ? 3.114 -7.970 21.181 1.00 97.00 89 CYS A O 1
ATOM 744 N N . HIS A 1 90 ? 2.789 -6.020 20.116 1.00 96.62 90 HIS A N 1
ATOM 745 C CA . HIS A 1 90 ? 4.001 -6.034 19.286 1.00 96.62 90 HIS A CA 1
ATOM 746 C C . HIS A 1 90 ? 4.171 -7.253 18.368 1.00 96.62 90 HIS A C 1
ATOM 748 O O . HIS A 1 90 ? 5.233 -7.440 17.774 1.00 96.62 90 HIS A O 1
ATOM 754 N N . GLN A 1 91 ? 3.125 -8.063 18.207 1.00 97.00 91 GLN A N 1
ATOM 755 C CA . GLN A 1 91 ? 3.111 -9.168 17.261 1.00 97.00 91 GLN A CA 1
ATOM 756 C C . GLN A 1 91 ? 2.796 -8.677 15.847 1.00 97.00 91 GLN A C 1
ATOM 758 O O . GLN A 1 91 ? 2.128 -7.656 15.646 1.00 97.00 91 GLN A O 1
ATOM 763 N N . ILE A 1 92 ? 3.270 -9.435 14.859 1.00 97.25 92 ILE A N 1
ATOM 764 C CA . ILE A 1 92 ? 3.042 -9.147 13.442 1.00 97.25 92 ILE A CA 1
ATOM 765 C C . ILE A 1 92 ? 1.597 -9.508 13.076 1.00 97.25 92 ILE A C 1
ATOM 767 O O . ILE A 1 92 ? 1.145 -10.640 13.270 1.00 97.25 92 ILE A O 1
ATOM 771 N N . ILE A 1 93 ? 0.883 -8.539 12.514 1.00 98.06 93 ILE A N 1
ATOM 772 C CA . ILE A 1 93 ? -0.443 -8.681 11.927 1.00 98.06 93 ILE A CA 1
ATOM 773 C C . ILE A 1 93 ? -0.279 -9.263 10.513 1.00 98.06 93 ILE A C 1
ATOM 775 O O . ILE A 1 93 ? 0.473 -8.711 9.699 1.00 98.06 93 ILE A O 1
ATOM 779 N N . PRO A 1 94 ? -0.979 -10.365 10.191 1.00 96.50 94 PRO A N 1
ATOM 780 C CA . PRO A 1 94 ? -0.865 -11.016 8.897 1.00 96.50 94 PRO A CA 1
ATOM 781 C C . PRO A 1 94 ? -1.341 -10.088 7.778 1.00 96.50 94 PRO A C 1
ATOM 783 O O . PRO A 1 94 ? -2.432 -9.511 7.829 1.00 96.50 94 PRO A O 1
ATOM 786 N N . CYS A 1 95 ? -0.516 -9.986 6.744 1.00 97.56 95 CYS A N 1
ATOM 787 C CA . CYS A 1 95 ? -0.781 -9.199 5.550 1.00 97.56 95 CYS A CA 1
ATOM 788 C C . CYS A 1 95 ? -0.980 -10.113 4.346 1.00 97.56 95 CYS A C 1
ATOM 790 O O . CYS A 1 95 ? -0.532 -11.261 4.334 1.00 97.56 95 CYS A O 1
ATOM 792 N N . LEU A 1 96 ? -1.675 -9.593 3.345 1.00 97.06 96 LEU A N 1
ATOM 793 C CA . LEU A 1 96 ? -1.756 -10.209 2.037 1.00 97.06 96 LEU A CA 1
ATOM 794 C C . LEU A 1 96 ? -0.436 -10.028 1.308 1.00 97.06 96 LEU A C 1
ATOM 796 O O . LEU A 1 96 ? 0.314 -9.078 1.545 1.00 97.06 96 LEU A O 1
ATOM 800 N N . TRP A 1 97 ? -0.202 -10.966 0.409 1.00 97.12 97 TRP A N 1
ATOM 801 C CA . TRP A 1 97 ? 0.879 -10.917 -0.543 1.00 97.12 97 TRP A CA 1
ATOM 802 C C . TRP A 1 97 ? 0.296 -10.888 -1.942 1.00 97.12 97 TRP A C 1
ATOM 804 O O . TRP A 1 97 ? -0.662 -11.609 -2.236 1.00 97.12 97 TRP A O 1
ATOM 814 N N . ASN A 1 98 ? 0.903 -10.084 -2.800 1.00 97.75 98 ASN A N 1
ATOM 815 C CA . ASN A 1 98 ? 0.695 -10.184 -4.226 1.00 97.75 98 ASN A CA 1
ATOM 816 C C . ASN A 1 98 ? 1.319 -11.490 -4.748 1.00 97.75 98 ASN A C 1
ATOM 818 O O . ASN A 1 98 ? 2.418 -11.878 -4.337 1.00 97.75 98 ASN A O 1
ATOM 822 N N . ILE A 1 99 ? 0.613 -12.189 -5.642 1.00 97.88 99 ILE A N 1
ATOM 823 C CA . ILE A 1 99 ? 1.067 -13.497 -6.142 1.00 97.88 99 ILE A CA 1
ATOM 824 C C . ILE A 1 99 ? 2.390 -13.392 -6.905 1.00 97.88 99 ILE A C 1
ATOM 826 O O . ILE A 1 99 ? 3.229 -14.284 -6.802 1.00 97.88 99 ILE A O 1
ATOM 830 N N . PHE A 1 100 ? 2.617 -12.281 -7.607 1.00 97.75 100 PHE A N 1
ATOM 831 C CA . PHE A 1 100 ? 3.844 -12.056 -8.361 1.00 97.75 100 PHE A CA 1
ATOM 832 C C . PHE A 1 100 ? 5.014 -11.728 -7.431 1.00 97.75 100 PHE A C 1
ATOM 834 O O . PHE A 1 100 ? 6.116 -12.232 -7.642 1.00 97.75 100 PHE A O 1
ATOM 841 N N . SER A 1 101 ? 4.774 -10.974 -6.350 1.00 96.62 101 SER A N 1
ATOM 842 C CA . SER A 1 101 ? 5.774 -10.769 -5.292 1.00 96.62 101 SER A CA 1
ATOM 843 C C . SER A 1 101 ? 6.227 -12.101 -4.691 1.00 96.62 101 SER A C 1
ATOM 845 O O . SER A 1 101 ? 7.423 -12.320 -4.504 1.00 96.62 101 SER A O 1
ATOM 847 N N . LEU A 1 102 ? 5.283 -13.009 -4.406 1.00 96.81 102 LEU A N 1
ATOM 848 C CA . LEU A 1 102 ? 5.603 -14.349 -3.903 1.00 96.81 102 LEU A CA 1
ATOM 849 C C . LEU A 1 102 ? 6.380 -15.174 -4.924 1.00 96.81 102 LEU A C 1
ATOM 851 O O . LEU A 1 102 ? 7.352 -15.817 -4.541 1.00 96.81 102 LEU A O 1
ATOM 855 N N . ALA A 1 103 ? 5.988 -15.139 -6.199 1.00 97.69 103 ALA A N 1
ATOM 856 C CA . ALA A 1 103 ? 6.694 -15.852 -7.259 1.00 97.69 103 ALA A CA 1
ATOM 857 C C . ALA A 1 103 ? 8.154 -15.386 -7.372 1.00 97.69 103 ALA A C 1
ATOM 859 O O . ALA A 1 103 ? 9.062 -16.214 -7.372 1.00 97.69 103 ALA A O 1
ATOM 860 N N . ILE A 1 104 ? 8.398 -14.071 -7.369 1.00 96.81 104 ILE A N 1
ATOM 861 C CA . ILE A 1 104 ? 9.756 -13.508 -7.396 1.00 96.81 104 ILE A CA 1
ATOM 862 C C . ILE A 1 104 ? 10.548 -13.947 -6.165 1.00 96.81 104 ILE A C 1
ATOM 864 O O . ILE A 1 104 ? 11.682 -14.402 -6.305 1.00 96.81 104 ILE A O 1
ATOM 868 N N . LEU A 1 105 ? 9.969 -13.855 -4.965 1.00 95.56 105 LEU A N 1
ATOM 869 C CA . LEU A 1 105 ? 10.642 -14.284 -3.737 1.00 95.56 105 LEU A CA 1
ATOM 870 C C . LEU A 1 105 ? 10.924 -15.787 -3.705 1.00 95.56 105 LEU A C 1
ATOM 872 O O . LEU A 1 105 ? 11.941 -16.184 -3.149 1.00 95.56 105 LEU A O 1
ATOM 876 N N . ALA A 1 106 ? 10.057 -16.611 -4.293 1.00 96.38 106 ALA A N 1
ATOM 877 C CA . ALA A 1 106 ? 10.269 -18.048 -4.408 1.00 96.38 106 ALA A CA 1
ATOM 878 C C . ALA A 1 106 ? 11.419 -18.366 -5.374 1.00 96.38 106 ALA A C 1
ATOM 880 O O . ALA A 1 106 ? 12.323 -19.117 -5.020 1.00 96.38 106 ALA A O 1
ATOM 881 N N . ILE A 1 107 ? 11.432 -17.742 -6.557 1.00 97.44 107 ILE A N 1
ATOM 882 C CA . ILE A 1 107 ? 12.492 -17.920 -7.564 1.00 97.44 107 ILE A CA 1
ATOM 883 C C . ILE A 1 107 ? 13.839 -17.426 -7.027 1.00 97.44 107 ILE A C 1
ATOM 885 O O . ILE A 1 107 ? 14.872 -18.061 -7.217 1.00 97.44 107 ILE A O 1
ATOM 889 N N . THR A 1 108 ? 13.831 -16.303 -6.312 1.00 96.50 108 THR A N 1
ATOM 890 C CA . THR A 1 108 ? 15.042 -15.686 -5.761 1.00 96.50 108 THR A CA 1
ATOM 891 C C . THR A 1 108 ? 15.345 -16.120 -4.323 1.00 96.50 108 THR A C 1
ATOM 893 O O . THR A 1 108 ? 16.248 -15.573 -3.691 1.00 96.50 108 THR A O 1
ATOM 896 N N . PHE A 1 109 ? 14.637 -17.125 -3.794 1.00 96.25 109 PHE A N 1
ATOM 897 C CA . PHE A 1 109 ? 14.722 -17.561 -2.396 1.00 96.25 109 PHE A CA 1
ATOM 898 C C . PHE A 1 109 ? 16.156 -17.794 -1.888 1.00 96.25 109 PHE A C 1
ATOM 900 O O . PHE A 1 109 ? 16.465 -17.293 -0.800 1.00 96.25 109 PHE A O 1
ATOM 907 N N . PRO A 1 110 ? 17.060 -18.467 -2.640 1.00 95.06 110 PRO A N 1
ATOM 908 C CA . PRO A 1 110 ? 18.425 -18.705 -2.170 1.00 95.06 110 PRO A CA 1
ATOM 909 C C . PRO A 1 110 ? 19.199 -17.420 -1.848 1.00 95.06 110 PRO A C 1
ATOM 911 O O . PRO A 1 110 ? 20.019 -17.414 -0.933 1.00 95.06 110 PRO A O 1
ATOM 914 N N . LEU A 1 111 ? 18.908 -16.322 -2.552 1.00 95.62 111 LEU A N 1
ATOM 915 C CA . LEU A 1 111 ? 19.597 -15.044 -2.378 1.00 95.62 111 LEU A CA 1
ATOM 916 C C . LEU A 1 111 ? 19.157 -14.314 -1.099 1.00 95.62 111 LEU A C 1
ATOM 918 O O . LEU A 1 111 ? 19.978 -13.716 -0.405 1.00 95.62 111 LEU A O 1
ATOM 922 N N . TRP A 1 112 ? 17.866 -14.369 -0.761 1.00 93.00 112 TRP A N 1
ATOM 923 C CA . TRP A 1 112 ? 17.297 -13.551 0.320 1.00 93.00 112 TRP A CA 1
ATOM 924 C C . TRP A 1 112 ? 17.040 -14.313 1.618 1.00 93.00 112 TRP A C 1
ATOM 926 O O . TRP A 1 112 ? 16.804 -13.676 2.647 1.00 93.00 112 TRP A O 1
ATOM 936 N N . TYR A 1 113 ? 17.103 -15.647 1.608 1.00 93.31 113 TYR A N 1
ATOM 937 C CA . TYR A 1 113 ? 16.825 -16.470 2.787 1.00 93.31 113 TYR A CA 1
ATOM 938 C C . TYR A 1 113 ? 17.669 -16.062 4.007 1.00 93.31 113 TYR A C 1
ATOM 940 O O . TYR A 1 113 ? 17.128 -15.806 5.089 1.00 93.31 113 TYR A O 1
ATOM 948 N N . PHE A 1 114 ? 18.989 -15.940 3.829 1.00 93.38 114 PHE A N 1
ATOM 949 C CA . PHE A 1 114 ? 19.902 -15.579 4.915 1.00 93.38 114 PHE A CA 1
ATOM 950 C C . PHE A 1 114 ? 19.736 -14.122 5.381 1.00 93.38 114 PHE A C 1
ATOM 952 O O . PHE A 1 114 ? 19.546 -13.926 6.589 1.00 93.38 114 PHE A O 1
ATOM 959 N N . PRO A 1 115 ? 19.723 -13.104 4.488 1.00 94.00 115 PRO A N 1
ATOM 960 C CA . PRO A 1 115 ? 19.449 -11.725 4.886 1.00 94.00 115 PRO A CA 1
ATOM 961 C C . PRO A 1 115 ? 18.144 -11.582 5.673 1.00 94.00 115 PRO A C 1
ATOM 963 O O . PRO A 1 115 ? 18.135 -11.004 6.760 1.00 94.00 115 PRO A O 1
ATOM 966 N N . VAL A 1 116 ? 17.044 -12.153 5.174 1.00 94.25 116 VAL A N 1
ATOM 967 C CA . VAL A 1 116 ? 15.732 -12.051 5.823 1.00 94.25 116 VAL A CA 1
ATOM 968 C C . VAL A 1 116 ? 15.777 -12.604 7.243 1.00 94.25 116 VAL A C 1
ATOM 970 O O . VAL A 1 116 ? 15.311 -11.942 8.171 1.00 94.25 116 VAL A O 1
ATOM 973 N N . ARG A 1 117 ? 16.375 -13.784 7.438 1.00 94.12 117 ARG A N 1
ATOM 974 C CA . ARG A 1 117 ? 16.466 -14.415 8.759 1.00 94.12 117 ARG A CA 1
ATOM 975 C C . ARG A 1 117 ? 17.248 -13.559 9.756 1.00 94.12 117 ARG A C 1
ATOM 977 O O . ARG A 1 117 ? 16.838 -13.453 10.909 1.00 94.12 117 ARG A O 1
ATOM 984 N N . PHE A 1 118 ? 18.332 -12.924 9.316 1.00 95.12 118 PHE A N 1
ATOM 985 C CA . PHE A 1 118 ? 19.177 -12.104 10.183 1.00 95.12 118 PHE A CA 1
ATOM 986 C C . PHE A 1 118 ? 18.559 -10.732 10.493 1.00 95.12 118 PHE A C 1
ATOM 988 O O . PHE A 1 118 ? 18.540 -10.285 11.642 1.00 95.12 118 PHE A O 1
ATOM 995 N N . PHE A 1 119 ? 18.009 -10.058 9.481 1.00 95.25 119 PHE A N 1
ATOM 996 C CA . PHE A 1 119 ? 17.507 -8.692 9.630 1.00 95.25 119 PHE A CA 1
ATOM 997 C C . PHE A 1 119 ? 16.117 -8.612 10.259 1.00 95.25 119 PHE A C 1
ATOM 999 O O . PHE A 1 119 ? 15.767 -7.557 10.784 1.00 95.25 119 PHE A O 1
ATOM 1006 N N . ARG A 1 120 ? 15.338 -9.704 10.281 1.00 95.12 120 ARG A N 1
ATOM 1007 C CA . ARG A 1 120 ? 13.963 -9.697 10.805 1.00 95.12 120 ARG A CA 1
ATOM 1008 C C . ARG A 1 120 ? 13.864 -9.179 12.239 1.00 95.12 120 ARG A C 1
ATOM 1010 O O . ARG A 1 120 ? 13.028 -8.323 12.510 1.00 95.12 120 ARG A O 1
ATOM 1017 N N . HIS A 1 121 ? 14.719 -9.644 13.149 1.00 94.56 121 HIS A N 1
ATOM 1018 C CA . HIS A 1 121 ? 14.682 -9.201 14.548 1.00 94.56 121 HIS A CA 1
ATOM 1019 C C . HIS A 1 121 ? 15.034 -7.716 14.691 1.00 94.56 121 HIS A C 1
ATOM 1021 O O . HIS A 1 121 ? 14.320 -6.975 15.362 1.00 94.56 121 HIS A O 1
ATOM 1027 N N . ARG A 1 122 ? 16.083 -7.257 13.995 1.00 96.50 122 ARG A N 1
ATOM 1028 C CA . ARG A 1 122 ? 16.475 -5.837 13.980 1.00 96.50 122 ARG A CA 1
ATOM 1029 C C . ARG A 1 122 ? 15.378 -4.957 13.385 1.00 96.50 122 ARG A C 1
ATOM 1031 O O . ARG A 1 122 ? 15.098 -3.886 13.914 1.00 96.50 122 ARG A O 1
ATOM 1038 N N . TRP A 1 123 ? 14.740 -5.424 12.314 1.00 96.56 123 TRP A N 1
ATOM 1039 C CA . TRP A 1 123 ? 13.640 -4.720 11.672 1.00 96.56 123 TRP A CA 1
ATOM 1040 C C . TRP A 1 123 ? 12.440 -4.563 12.614 1.00 96.56 123 TRP A C 1
ATOM 1042 O O . TRP A 1 123 ? 11.915 -3.460 12.719 1.00 96.56 123 TRP A O 1
ATOM 1052 N N . ILE A 1 124 ? 12.053 -5.609 13.359 1.00 95.75 124 ILE A N 1
ATOM 1053 C CA . ILE A 1 124 ? 10.947 -5.527 14.332 1.00 95.75 124 ILE A CA 1
ATOM 1054 C C . ILE A 1 124 ? 11.229 -4.453 15.393 1.00 95.75 124 ILE A C 1
ATOM 1056 O O . ILE A 1 124 ? 10.342 -3.666 15.717 1.00 95.75 124 ILE A O 1
ATOM 1060 N N . GLU A 1 125 ? 12.458 -4.374 15.909 1.00 96.69 125 GLU A N 1
ATOM 1061 C CA . GLU A 1 125 ? 12.831 -3.346 16.892 1.00 96.69 125 GLU A CA 1
ATOM 1062 C C . GLU A 1 125 ? 12.801 -1.925 16.309 1.00 96.69 125 GLU A C 1
ATOM 1064 O O . GLU A 1 125 ? 12.367 -0.981 16.974 1.00 96.69 125 GLU A O 1
ATOM 1069 N N . ILE A 1 126 ? 13.212 -1.757 15.049 1.00 96.81 126 ILE A N 1
ATOM 1070 C CA . ILE A 1 126 ? 13.080 -0.479 14.335 1.00 96.81 126 ILE A CA 1
ATOM 1071 C C . ILE A 1 126 ? 11.602 -0.123 14.157 1.00 96.81 126 ILE A C 1
ATOM 1073 O O . ILE A 1 126 ? 11.215 1.025 14.388 1.00 96.81 126 ILE A O 1
ATOM 1077 N N . GLU A 1 127 ? 10.767 -1.094 13.798 1.00 96.31 127 GLU A N 1
ATOM 1078 C CA . GLU A 1 127 ? 9.345 -0.876 13.559 1.00 96.31 127 GLU A CA 1
ATOM 1079 C C . GLU A 1 127 ? 8.599 -0.497 14.842 1.00 96.31 127 GLU A C 1
ATOM 1081 O O . GLU A 1 127 ? 7.813 0.448 14.834 1.00 96.31 127 GLU A O 1
ATOM 1086 N N . LYS A 1 128 ? 8.921 -1.123 15.981 1.00 96.31 128 LYS A N 1
ATOM 1087 C CA . LYS A 1 128 ? 8.405 -0.711 17.300 1.00 96.31 128 LYS A CA 1
ATOM 1088 C C . LYS A 1 128 ? 8.713 0.761 17.593 1.00 96.31 128 LYS A C 1
ATOM 1090 O O . LYS A 1 128 ? 7.826 1.518 17.982 1.00 96.31 128 LYS A O 1
ATOM 1095 N N . LYS A 1 129 ? 9.955 1.197 17.349 1.00 96.25 129 LYS A N 1
ATOM 1096 C CA . LYS A 1 129 ? 10.369 2.600 17.539 1.00 96.25 129 LYS A CA 1
ATOM 1097 C C . LYS A 1 129 ? 9.644 3.551 16.584 1.00 96.25 129 LYS A C 1
ATOM 1099 O O . LYS A 1 129 ? 9.280 4.659 16.978 1.00 96.25 129 LYS A O 1
ATOM 1104 N N . ARG A 1 130 ? 9.436 3.146 15.327 1.00 95.50 130 ARG A N 1
ATOM 1105 C CA . ARG A 1 130 ? 8.661 3.924 14.345 1.00 95.50 130 ARG A CA 1
ATOM 1106 C C . ARG A 1 130 ? 7.207 4.067 14.778 1.00 95.50 130 ARG A C 1
ATOM 1108 O O . ARG A 1 130 ? 6.670 5.169 14.710 1.00 95.50 130 ARG A O 1
ATOM 1115 N N . LEU A 1 131 ? 6.603 2.984 15.258 1.00 95.25 131 LEU A N 1
ATOM 1116 C CA . LEU A 1 131 ? 5.221 2.954 15.715 1.00 95.25 131 LEU A CA 1
ATOM 1117 C C . LEU A 1 131 ? 5.003 3.846 16.942 1.00 95.25 131 LEU A C 1
ATOM 1119 O O . LEU A 1 131 ? 4.053 4.623 16.948 1.00 95.25 131 LEU A O 1
ATOM 1123 N N . ALA A 1 132 ? 5.916 3.821 17.919 1.00 95.25 132 ALA A N 1
ATOM 1124 C CA . ALA A 1 132 ? 5.869 4.715 19.080 1.00 95.25 132 ALA A CA 1
ATOM 1125 C C . ALA A 1 132 ? 5.797 6.197 18.660 1.00 95.25 132 ALA A C 1
ATOM 1127 O O . ALA A 1 132 ? 4.893 6.921 19.068 1.00 95.25 132 ALA A O 1
ATOM 1128 N N . LYS A 1 133 ? 6.653 6.613 17.714 1.00 95.44 133 LYS A N 1
ATOM 1129 C CA . LYS A 1 133 ? 6.644 7.979 17.151 1.00 95.44 133 LYS A CA 1
ATOM 1130 C C . LYS A 1 133 ? 5.358 8.334 16.400 1.00 95.44 133 LYS A C 1
ATOM 1132 O O . LYS A 1 133 ? 5.058 9.512 16.219 1.00 95.44 133 LYS A O 1
ATOM 1137 N N . VAL A 1 134 ? 4.644 7.346 15.860 1.00 94.44 134 VAL A N 1
ATOM 1138 C CA . VAL A 1 134 ? 3.363 7.564 15.170 1.00 94.44 134 VAL A CA 1
ATOM 1139 C C . VAL A 1 134 ? 2.233 7.733 16.179 1.00 94.44 134 VAL A C 1
ATOM 1141 O O . VAL A 1 134 ? 1.377 8.584 15.957 1.00 94.44 134 VAL A O 1
ATOM 1144 N N . LEU A 1 135 ? 2.252 6.982 17.283 1.00 94.19 135 LEU A N 1
ATOM 1145 C CA . LEU A 1 135 ? 1.255 7.075 18.354 1.00 94.19 135 LEU A CA 1
ATOM 1146 C C . LEU A 1 135 ? 1.284 8.428 19.078 1.00 94.19 135 LEU A C 1
ATOM 1148 O O . LEU A 1 135 ? 0.237 8.917 19.486 1.00 94.19 135 LEU A O 1
ATOM 1152 N N . GLU A 1 136 ? 2.455 9.058 19.182 1.00 94.00 136 GLU A N 1
ATOM 1153 C CA . GLU A 1 136 ? 2.612 10.408 19.746 1.00 94.00 136 GLU A CA 1
ATOM 1154 C C . GLU A 1 136 ? 1.994 11.512 18.870 1.00 94.00 136 GLU A C 1
ATOM 1156 O O . GLU A 1 136 ? 1.771 12.633 19.328 1.00 94.00 136 GLU A O 1
ATOM 1161 N N . ARG A 1 137 ? 1.727 11.233 17.589 1.00 90.69 137 ARG A N 1
ATOM 1162 C CA . ARG A 1 137 ? 1.225 12.227 16.634 1.00 90.69 137 ARG A CA 1
ATOM 1163 C C . ARG A 1 137 ? -0.298 12.168 16.538 1.00 90.69 137 ARG A C 1
ATOM 1165 O O . ARG A 1 137 ? -0.878 11.083 16.563 1.00 90.69 137 ARG A O 1
ATOM 1172 N N . PRO A 1 138 ? -0.970 13.311 16.310 1.00 89.75 138 PRO A N 1
ATOM 1173 C CA . PRO A 1 138 ? -2.396 13.296 16.031 1.00 89.75 138 PRO A CA 1
ATOM 1174 C C . PRO A 1 138 ? -2.674 12.504 14.747 1.00 89.75 138 PRO A C 1
ATOM 1176 O O . PRO A 1 138 ? -2.017 12.692 13.716 1.00 89.75 138 PRO A O 1
ATOM 1179 N N . LEU A 1 139 ? -3.676 11.623 14.804 1.00 87.81 139 LEU A N 1
ATOM 1180 C CA . LEU A 1 139 ? -4.099 10.848 13.642 1.00 87.81 139 LEU A CA 1
ATOM 1181 C C . LEU A 1 139 ? -4.610 11.780 12.540 1.00 87.81 139 LEU A C 1
ATOM 1183 O O . LEU A 1 139 ? -5.315 12.761 12.783 1.00 87.81 139 LEU A O 1
ATOM 1187 N N . ILE A 1 140 ? -4.265 11.446 11.300 1.00 83.44 140 ILE A N 1
ATOM 1188 C CA . ILE A 1 140 ? -4.545 12.291 10.142 1.00 83.44 140 ILE A CA 1
ATOM 1189 C C . ILE A 1 140 ? -6.055 12.386 9.912 1.00 83.44 140 ILE A C 1
ATOM 1191 O O . ILE A 1 140 ? -6.739 11.370 9.785 1.00 83.44 140 ILE A O 1
ATOM 1195 N N . GLN A 1 141 ? -6.572 13.608 9.806 1.00 86.94 141 GLN A N 1
ATOM 1196 C CA . GLN A 1 141 ? -7.967 13.856 9.446 1.00 86.94 141 GLN A CA 1
ATOM 1197 C C . GLN A 1 141 ? -8.123 13.931 7.925 1.00 86.94 141 GLN A C 1
ATOM 1199 O O . GLN A 1 141 ? -7.332 14.601 7.251 1.00 86.94 141 GLN A O 1
ATOM 1204 N N . ALA A 1 142 ? -9.159 13.301 7.372 1.00 80.69 142 ALA A N 1
ATOM 1205 C CA . ALA A 1 142 ? -9.350 13.224 5.921 1.00 80.69 142 ALA A CA 1
ATOM 1206 C C . ALA A 1 142 ? -9.559 14.606 5.273 1.00 80.69 142 ALA A C 1
ATOM 1208 O O . ALA A 1 142 ? -9.084 14.845 4.163 1.00 80.69 142 ALA A O 1
ATOM 1209 N N . LYS A 1 143 ? -10.168 15.558 6.002 1.00 77.69 143 LYS A N 1
ATOM 1210 C CA . LYS A 1 143 ? -10.414 16.935 5.529 1.00 77.69 143 LYS A CA 1
ATOM 1211 C C . LYS A 1 143 ? -9.132 17.649 5.069 1.00 77.69 143 LYS A C 1
ATOM 1213 O O . LYS A 1 143 ? -9.190 18.481 4.168 1.00 77.69 143 LYS A O 1
ATOM 1218 N N . SER A 1 144 ? -7.980 17.296 5.645 1.00 72.50 144 SER A N 1
ATOM 1219 C CA . SER A 1 144 ? -6.681 17.917 5.347 1.00 72.50 144 SER A CA 1
ATOM 1220 C C . SER A 1 144 ? -6.060 17.504 4.002 1.00 72.50 144 SER A C 1
ATOM 1222 O O . SER A 1 144 ? -5.035 18.059 3.618 1.00 72.50 144 SER A O 1
ATOM 1224 N N . ILE A 1 145 ? -6.654 16.548 3.272 1.00 73.25 145 ILE A N 1
ATOM 1225 C CA . ILE A 1 145 ? -6.027 15.912 2.094 1.00 73.25 145 ILE A CA 1
ATOM 1226 C C . ILE A 1 145 ? -6.760 16.255 0.780 1.00 73.25 145 ILE A C 1
ATOM 1228 O O . ILE A 1 145 ? -6.383 15.799 -0.292 1.00 73.25 145 ILE A O 1
ATOM 1232 N N . ASN A 1 146 ? -7.798 17.095 0.811 1.00 75.88 146 ASN A N 1
ATOM 1233 C CA . ASN A 1 146 ? -8.698 17.270 -0.338 1.00 75.88 146 ASN A CA 1
ATOM 1234 C C . ASN A 1 146 ? -8.016 17.731 -1.637 1.00 75.88 146 ASN A C 1
ATOM 1236 O O . ASN A 1 146 ? -8.334 17.199 -2.697 1.00 75.88 146 ASN A O 1
ATOM 1240 N N . TRP A 1 147 ? -7.091 18.692 -1.564 1.00 84.19 147 TRP A N 1
ATOM 1241 C CA . TRP A 1 147 ? -6.339 19.157 -2.736 1.00 84.19 147 TRP A CA 1
ATOM 1242 C C . TRP A 1 147 ? -5.226 18.184 -3.138 1.00 84.19 147 TRP A C 1
ATOM 1244 O O . TRP A 1 147 ? -4.957 17.974 -4.319 1.00 84.19 147 TRP A O 1
ATOM 1254 N N . LEU A 1 148 ? -4.615 17.533 -2.147 1.00 86.94 148 LEU A N 1
ATOM 1255 C CA . LEU A 1 148 ? -3.492 16.632 -2.364 1.00 86.94 148 LEU A CA 1
ATOM 1256 C C . LEU A 1 148 ? -3.883 15.423 -3.225 1.00 86.94 148 LEU A C 1
ATOM 1258 O O . LEU A 1 148 ? -3.060 14.958 -3.998 1.00 86.94 148 LEU A O 1
ATOM 1262 N N . TRP A 1 149 ? -5.132 14.953 -3.161 1.00 87.25 149 TRP A N 1
ATOM 1263 C CA . TRP A 1 149 ? -5.612 13.864 -4.024 1.00 87.25 149 TRP A CA 1
ATOM 1264 C C . TRP A 1 149 ? -5.606 14.205 -5.515 1.00 87.25 149 TRP A C 1
ATOM 1266 O O . TRP A 1 149 ? -5.337 13.325 -6.326 1.00 87.25 149 TRP A O 1
ATOM 1276 N N . LEU A 1 150 ? -5.860 15.465 -5.877 1.00 89.69 150 LEU A N 1
ATOM 1277 C CA . LEU A 1 150 ? -5.788 15.901 -7.273 1.00 89.69 150 LEU A CA 1
ATOM 1278 C C . LEU A 1 150 ? -4.340 15.917 -7.756 1.00 89.69 150 LEU A C 1
ATOM 1280 O O . LEU A 1 150 ? -4.040 15.371 -8.813 1.00 89.69 150 LEU A O 1
ATOM 1284 N N . LEU A 1 151 ? -3.432 16.460 -6.940 1.00 91.81 151 LEU A N 1
ATOM 1285 C CA . LEU A 1 151 ? -2.000 16.453 -7.242 1.00 91.81 151 LEU A CA 1
ATOM 1286 C C . LEU A 1 151 ? -1.442 15.026 -7.316 1.00 91.81 151 LEU A C 1
ATOM 1288 O O . LEU A 1 151 ? -0.698 14.717 -8.239 1.00 91.81 151 LEU A O 1
ATOM 1292 N N . ILE A 1 152 ? -1.831 14.143 -6.392 1.00 90.19 152 ILE A N 1
ATOM 1293 C CA . ILE A 1 152 ? -1.456 12.722 -6.425 1.00 90.19 152 ILE A CA 1
ATOM 1294 C C . ILE A 1 152 ? -2.029 12.044 -7.674 1.00 90.19 152 ILE A C 1
ATOM 1296 O O . ILE A 1 152 ? -1.335 11.245 -8.289 1.00 90.19 152 ILE A O 1
ATOM 1300 N N . GLY A 1 153 ? -3.261 12.358 -8.076 1.00 90.62 153 GLY A N 1
ATOM 1301 C CA . GLY A 1 153 ? -3.854 11.810 -9.296 1.00 90.62 153 GLY A CA 1
ATOM 1302 C C . GLY A 1 153 ? -3.072 12.201 -10.550 1.00 90.62 153 GLY A C 1
ATOM 1303 O O . GLY A 1 153 ? -2.708 11.339 -11.342 1.00 90.62 153 GLY A O 1
ATOM 1304 N N . VAL A 1 154 ? -2.744 13.483 -10.707 1.00 93.31 154 VAL A N 1
ATOM 1305 C CA . VAL A 1 154 ? -2.033 13.981 -11.895 1.00 93.31 154 VAL A CA 1
ATOM 1306 C C . VAL A 1 154 ? -0.553 13.589 -11.877 1.00 93.31 154 VAL A C 1
ATOM 1308 O O . VAL A 1 154 ? -0.076 12.936 -12.800 1.00 93.31 154 VAL A O 1
ATOM 1311 N N . PHE A 1 155 ? 0.176 13.948 -10.819 1.00 93.25 155 PHE A N 1
ATOM 1312 C CA . PHE A 1 155 ? 1.632 13.779 -10.753 1.00 93.25 155 PHE A CA 1
ATOM 1313 C C . PHE A 1 155 ? 2.069 12.430 -10.187 1.00 93.25 155 PHE A C 1
ATOM 1315 O O . PHE A 1 155 ? 3.148 11.952 -10.511 1.00 93.25 155 PHE A O 1
ATOM 1322 N N . GLY A 1 156 ? 1.261 11.821 -9.320 1.00 88.19 156 GLY A N 1
ATOM 1323 C CA . GLY A 1 156 ? 1.573 10.521 -8.724 1.00 88.19 156 GLY A CA 1
ATOM 1324 C C . GLY A 1 156 ? 1.073 9.335 -9.547 1.00 88.19 156 GLY A C 1
ATOM 1325 O O . GLY A 1 156 ? 1.615 8.244 -9.406 1.00 88.19 156 GLY A O 1
ATOM 1326 N N . TRP A 1 157 ? 0.059 9.531 -10.397 1.00 91.50 157 TRP A N 1
ATOM 1327 C CA . TRP A 1 157 ? -0.505 8.466 -11.226 1.00 91.50 157 TRP A CA 1
ATOM 1328 C C . TRP A 1 157 ? -0.455 8.798 -12.719 1.00 91.50 157 TRP A C 1
ATOM 1330 O O . TRP A 1 157 ? 0.152 8.039 -13.464 1.00 91.50 157 TRP A O 1
ATOM 1340 N N . GLY A 1 158 ? -0.996 9.938 -13.160 1.00 93.31 158 GLY A N 1
ATOM 1341 C CA . GLY A 1 158 ? -1.070 10.304 -14.583 1.00 93.31 158 GLY A CA 1
ATOM 1342 C C . GLY A 1 158 ? 0.295 10.390 -15.273 1.00 93.31 158 GLY A C 1
ATOM 1343 O O . GLY A 1 158 ? 0.538 9.686 -16.244 1.00 93.31 158 GLY A O 1
ATOM 1344 N N . VAL A 1 159 ? 1.223 11.194 -14.743 1.00 94.50 159 VAL A N 1
ATOM 1345 C CA . VAL A 1 159 ? 2.569 11.332 -15.333 1.00 94.50 159 VAL A CA 1
ATOM 1346 C C . VAL A 1 159 ? 3.365 10.017 -15.286 1.00 94.50 159 VAL A C 1
ATOM 1348 O O . VAL A 1 159 ? 3.882 9.616 -16.327 1.00 94.50 159 VAL A O 1
ATOM 1351 N N . PRO A 1 160 ? 3.457 9.291 -14.152 1.00 91.94 160 PRO A N 1
ATOM 1352 C CA . PRO A 1 160 ? 4.185 8.024 -14.120 1.00 91.94 160 PRO A CA 1
ATOM 1353 C C . PRO A 1 160 ? 3.587 6.948 -15.027 1.00 91.94 160 PRO A C 1
ATOM 1355 O O . PRO A 1 160 ? 4.340 6.173 -15.607 1.00 91.94 160 PRO A O 1
ATOM 1358 N N . THR A 1 161 ? 2.257 6.893 -15.168 1.00 90.44 161 THR A N 1
ATOM 1359 C CA . THR A 1 161 ? 1.614 5.953 -16.100 1.00 90.44 161 THR A CA 1
ATOM 1360 C C . THR A 1 161 ? 1.889 6.331 -17.549 1.00 90.44 161 THR A C 1
ATOM 1362 O O . THR A 1 161 ? 2.269 5.450 -18.308 1.00 90.44 161 THR A O 1
ATOM 1365 N N . TRP A 1 162 ? 1.828 7.613 -17.914 1.00 95.00 162 TRP A N 1
ATOM 1366 C CA . TRP A 1 162 ? 2.258 8.077 -19.237 1.00 95.00 162 TRP A CA 1
ATOM 1367 C C . TRP A 1 162 ? 3.702 7.667 -19.547 1.00 95.00 162 TRP A C 1
ATOM 1369 O O . TRP A 1 162 ? 3.946 7.049 -20.575 1.00 95.00 162 TRP A O 1
ATOM 1379 N N . VAL A 1 163 ? 4.650 7.913 -18.633 1.00 93.38 163 VAL A N 1
ATOM 1380 C CA . VAL A 1 163 ? 6.046 7.476 -18.823 1.00 93.38 163 VAL A CA 1
ATOM 1381 C C . VAL A 1 163 ? 6.118 5.956 -18.977 1.00 93.38 163 VAL A C 1
ATOM 1383 O O . VAL A 1 163 ? 6.747 5.462 -19.904 1.00 93.38 163 VAL A O 1
ATOM 1386 N N . LEU A 1 164 ? 5.466 5.196 -18.096 1.00 90.56 164 LEU A N 1
ATOM 1387 C CA . LEU A 1 164 ? 5.533 3.737 -18.129 1.00 90.56 164 LEU A CA 1
ATOM 1388 C C . LEU A 1 164 ? 4.958 3.150 -19.424 1.00 90.56 164 LEU A C 1
ATOM 1390 O O . LEU A 1 164 ? 5.536 2.211 -19.959 1.00 90.56 164 LEU A O 1
ATOM 1394 N N . PHE A 1 165 ? 3.833 3.673 -19.910 1.00 90.12 165 PHE A N 1
ATOM 1395 C CA . PHE A 1 165 ? 3.179 3.146 -21.102 1.00 90.12 165 PHE A CA 1
ATOM 1396 C C . PHE A 1 165 ? 3.820 3.673 -22.381 1.00 90.12 165 PHE A C 1
ATOM 1398 O O . PHE A 1 165 ? 4.157 2.869 -23.232 1.00 90.12 165 PHE A O 1
ATOM 1405 N N . GLU A 1 166 ? 4.067 4.972 -22.518 1.00 92.06 166 GLU A N 1
ATOM 1406 C CA . GLU A 1 166 ? 4.633 5.510 -23.761 1.00 92.06 166 GLU A CA 1
ATOM 1407 C C . GLU A 1 166 ? 6.118 5.172 -23.892 1.00 92.06 166 GLU A C 1
ATOM 1409 O O . GLU A 1 166 ? 6.547 4.585 -24.877 1.00 92.06 166 GLU A O 1
ATOM 1414 N N . VAL A 1 167 ? 6.922 5.482 -22.869 1.00 90.31 167 VAL A N 1
ATOM 1415 C CA . VAL A 1 167 ? 8.367 5.216 -22.923 1.00 90.31 167 VAL A CA 1
ATOM 1416 C C . VAL A 1 167 ? 8.641 3.728 -22.753 1.00 90.31 167 VAL A C 1
ATOM 1418 O O . VAL A 1 167 ? 9.461 3.161 -23.471 1.00 90.31 167 VAL A O 1
ATOM 1421 N N . GLY A 1 168 ? 7.960 3.079 -21.808 1.00 89.06 168 GLY A N 1
ATOM 1422 C CA . GLY A 1 168 ? 8.189 1.664 -21.533 1.00 89.06 168 GLY A CA 1
ATOM 1423 C C . GLY A 1 168 ? 7.773 0.751 -22.685 1.00 89.06 168 GLY A C 1
ATOM 1424 O O . GLY A 1 168 ? 8.507 -0.194 -22.963 1.00 89.06 168 GLY A O 1
ATOM 1425 N N . LEU A 1 169 ? 6.661 1.029 -23.384 1.00 89.19 169 LEU A N 1
ATOM 1426 C CA . LEU A 1 169 ? 6.261 0.212 -24.538 1.00 89.19 169 LEU A CA 1
ATOM 1427 C C . LEU A 1 169 ? 7.173 0.433 -25.741 1.00 89.19 169 LEU A C 1
ATOM 1429 O O . LEU A 1 169 ? 7.579 -0.554 -26.345 1.00 89.19 169 LEU A O 1
ATOM 1433 N N . VAL A 1 170 ? 7.560 1.676 -26.047 1.00 92.25 170 VAL A N 1
ATOM 1434 C CA . VAL A 1 170 ? 8.499 1.959 -27.150 1.00 92.25 170 VAL A CA 1
ATOM 1435 C C . VAL A 1 170 ? 9.833 1.247 -26.915 1.00 92.25 170 VAL A C 1
ATOM 1437 O O . VAL A 1 170 ? 10.332 0.554 -27.801 1.00 92.25 170 VAL A O 1
ATOM 1440 N N . LEU A 1 171 ? 10.373 1.328 -25.693 1.00 92.19 171 LEU A N 1
ATOM 1441 C CA . LEU A 1 171 ? 11.604 0.625 -25.321 1.00 92.19 171 LEU A CA 1
ATOM 1442 C C . LEU A 1 171 ? 11.461 -0.902 -25.368 1.00 92.19 171 LEU A C 1
ATOM 1444 O O . LEU A 1 171 ? 12.420 -1.588 -25.711 1.00 92.19 171 LEU A O 1
ATOM 1448 N N . TYR A 1 172 ? 10.295 -1.438 -25.003 1.00 92.81 172 TYR A N 1
ATOM 1449 C CA . TYR A 1 172 ? 10.045 -2.879 -25.000 1.00 92.81 172 TYR A CA 1
ATOM 1450 C C . TYR A 1 172 ? 9.854 -3.447 -26.414 1.00 92.81 172 TYR A C 1
ATOM 1452 O O . TYR A 1 172 ? 10.395 -4.507 -26.720 1.00 92.81 172 TYR A O 1
ATOM 1460 N N . ASN A 1 173 ? 9.123 -2.737 -27.276 1.00 93.56 173 ASN A N 1
ATOM 1461 C CA . ASN A 1 173 ? 8.848 -3.157 -28.650 1.00 93.56 173 ASN A CA 1
ATOM 1462 C C . ASN A 1 173 ? 10.002 -2.839 -29.615 1.00 93.56 173 ASN A C 1
ATOM 1464 O O . ASN A 1 173 ? 10.032 -3.374 -30.720 1.00 93.56 173 ASN A O 1
ATOM 1468 N N . GLY A 1 174 ? 10.946 -1.979 -29.214 1.00 92.62 174 GLY A N 1
ATOM 1469 C CA . GLY A 1 174 ? 12.016 -1.502 -30.092 1.00 92.62 174 GLY A CA 1
ATOM 1470 C C . GLY A 1 174 ? 11.501 -0.601 -31.218 1.00 92.62 174 GLY A C 1
ATOM 1471 O O . GLY A 1 174 ? 12.097 -0.567 -32.292 1.00 92.62 174 GLY A O 1
ATOM 1472 N N . GLU A 1 175 ? 10.381 0.086 -30.992 1.00 92.75 175 GLU A N 1
ATOM 1473 C CA . GLU A 1 175 ? 9.779 1.002 -31.962 1.00 92.75 175 GLU A CA 1
ATOM 1474 C C . GLU A 1 175 ? 10.556 2.328 -32.033 1.00 92.75 175 GLU A C 1
ATOM 1476 O O . GLU A 1 175 ? 11.282 2.708 -31.109 1.00 92.75 175 GLU A O 1
ATOM 1481 N N . GLU A 1 176 ? 10.416 3.048 -33.147 1.00 93.62 176 GLU A N 1
ATOM 1482 C CA . GLU A 1 176 ? 10.986 4.388 -33.274 1.00 93.62 176 GLU A CA 1
ATOM 1483 C C . GLU A 1 176 ? 10.235 5.391 -32.386 1.00 93.62 176 GLU A C 1
ATOM 1485 O O . GLU A 1 176 ? 9.024 5.307 -32.179 1.00 93.62 176 GLU A O 1
ATOM 1490 N N . TRP A 1 177 ? 10.966 6.375 -31.862 1.00 91.62 177 TRP A N 1
ATOM 1491 C CA . TRP A 1 177 ? 10.404 7.397 -30.986 1.00 91.62 177 TRP A CA 1
ATOM 1492 C C . TRP A 1 177 ? 9.514 8.378 -31.762 1.00 91.62 177 TRP A C 1
ATOM 1494 O O . TRP A 1 177 ? 10.011 9.330 -32.367 1.00 91.62 177 TRP A O 1
ATOM 1504 N N . ASP A 1 178 ? 8.193 8.208 -31.683 1.00 93.75 178 ASP A N 1
ATOM 1505 C CA . ASP A 1 178 ? 7.237 9.187 -32.210 1.00 93.75 178 ASP A CA 1
ATOM 1506 C C . ASP A 1 178 ? 6.911 10.276 -31.173 1.00 93.75 178 ASP A C 1
ATOM 1508 O O . ASP A 1 178 ? 5.950 10.207 -30.398 1.00 93.75 178 ASP A O 1
ATOM 1512 N N . LEU A 1 179 ? 7.714 11.343 -31.198 1.00 93.56 179 LEU A N 1
ATOM 1513 C CA . LEU A 1 179 ? 7.521 12.533 -30.366 1.00 93.56 179 LEU A CA 1
ATOM 1514 C C . LEU A 1 179 ? 6.124 13.156 -30.514 1.00 93.56 179 LEU A C 1
ATOM 1516 O O . LEU A 1 179 ? 5.620 13.731 -29.546 1.00 93.56 179 LEU A O 1
ATOM 1520 N N . LYS A 1 180 ? 5.483 13.066 -31.690 1.00 94.75 180 LYS A N 1
ATOM 1521 C CA . LYS A 1 180 ? 4.146 13.644 -31.890 1.00 94.75 180 LYS A CA 1
ATOM 1522 C C . LYS A 1 180 ? 3.112 12.850 -31.107 1.00 94.75 180 LYS A C 1
ATOM 1524 O O . LYS A 1 180 ? 2.332 13.457 -30.376 1.00 94.75 180 LYS A O 1
ATOM 1529 N N . MET A 1 181 ? 3.139 11.522 -31.202 1.00 91.38 181 MET A N 1
ATOM 1530 C CA . MET A 1 181 ? 2.239 10.658 -30.433 1.00 91.38 181 MET A CA 1
ATOM 1531 C C . MET A 1 181 ? 2.431 10.838 -28.925 1.00 91.38 181 MET A C 1
ATOM 1533 O O . MET A 1 181 ? 1.451 11.049 -28.212 1.00 91.38 181 MET A O 1
ATOM 1537 N N . MET A 1 182 ? 3.681 10.883 -28.451 1.00 93.62 182 MET A N 1
ATOM 1538 C CA . MET A 1 182 ? 3.985 11.106 -27.032 1.00 93.62 182 MET A CA 1
ATOM 1539 C C . MET A 1 182 ? 3.437 12.442 -26.505 1.00 93.62 182 MET A C 1
ATOM 1541 O O . MET A 1 182 ? 2.879 12.504 -25.407 1.00 93.62 182 MET A O 1
ATOM 1545 N N . LEU A 1 183 ? 3.589 13.525 -27.278 1.00 95.25 183 LEU A N 1
ATOM 1546 C CA . LEU A 1 183 ? 3.080 14.849 -26.903 1.00 95.25 183 LEU A CA 1
ATOM 1547 C C . LEU A 1 183 ? 1.549 14.917 -26.944 1.00 95.25 183 LEU A C 1
ATOM 1549 O O . LEU A 1 183 ? 0.953 15.612 -26.122 1.00 95.25 183 LEU A O 1
ATOM 1553 N N . VAL A 1 184 ? 0.912 14.197 -27.872 1.00 95.12 184 VAL A N 1
ATOM 1554 C CA . VAL A 1 184 ? -0.553 14.122 -27.996 1.00 95.12 184 VAL A CA 1
ATOM 1555 C C . VAL A 1 184 ? -1.169 13.270 -26.886 1.00 95.12 184 VAL A C 1
ATOM 1557 O O . VAL A 1 184 ? -2.251 13.598 -26.398 1.00 95.12 184 VAL A O 1
ATOM 1560 N N . SER A 1 185 ? -0.501 12.205 -26.440 1.00 95.25 185 SER A N 1
ATOM 1561 C CA . SER A 1 185 ? -1.023 11.341 -25.380 1.00 95.25 185 SER A CA 1
ATOM 1562 C C . SER A 1 185 ? -0.865 11.946 -23.984 1.00 95.25 185 SER A C 1
ATOM 1564 O O . SER A 1 185 ? -1.717 11.726 -23.121 1.00 95.25 185 SER A O 1
ATOM 1566 N N . LEU A 1 186 ? 0.153 12.781 -23.758 1.00 95.56 186 LEU A N 1
ATOM 1567 C CA . LEU A 1 186 ? 0.375 13.468 -22.482 1.00 95.56 186 LEU A CA 1
ATOM 1568 C C . LEU A 1 186 ? -0.885 14.171 -21.922 1.00 95.56 186 LEU A C 1
ATOM 1570 O O . LEU A 1 186 ? -1.253 13.882 -20.780 1.00 95.56 186 LEU A O 1
ATOM 1574 N N . PRO A 1 187 ? -1.603 15.049 -22.659 1.00 96.75 187 PRO A N 1
ATOM 1575 C CA . PRO A 1 187 ? -2.823 15.672 -22.145 1.00 96.75 187 PRO A CA 1
ATOM 1576 C C . PRO A 1 187 ? -3.923 14.653 -21.818 1.00 96.75 187 PRO A C 1
ATOM 1578 O O . PRO A 1 187 ? -4.650 14.852 -20.845 1.00 96.75 187 PRO A O 1
ATOM 1581 N N . ILE A 1 188 ? -4.020 13.541 -22.558 1.00 95.94 188 ILE A N 1
ATOM 1582 C CA . ILE A 1 188 ? -4.989 12.466 -22.286 1.00 95.94 188 ILE A CA 1
ATOM 1583 C C . ILE A 1 188 ? -4.700 11.840 -20.916 1.00 95.94 188 ILE A C 1
ATOM 1585 O O . ILE A 1 188 ? -5.600 11.727 -20.080 1.00 95.94 188 ILE A O 1
ATOM 1589 N N . TRP A 1 189 ? -3.438 11.505 -20.642 1.00 96.38 189 TRP A N 1
ATOM 1590 C CA . TRP A 1 189 ? -3.020 10.927 -19.363 1.00 96.38 189 TRP A CA 1
ATOM 1591 C C . TRP A 1 189 ? -3.123 11.909 -18.192 1.00 96.38 189 TRP A C 1
ATOM 1593 O O . TRP A 1 189 ? -3.483 11.509 -17.081 1.00 96.38 189 TRP A O 1
ATOM 1603 N N . LEU A 1 190 ? -2.883 13.204 -18.421 1.00 96.62 190 LEU A N 1
ATOM 1604 C CA . LEU A 1 190 ? -3.100 14.241 -17.408 1.00 96.62 190 LEU A CA 1
ATOM 1605 C C . LEU A 1 190 ? -4.586 14.374 -17.045 1.00 96.62 190 LEU A C 1
ATOM 1607 O O . LEU A 1 190 ? -4.921 14.430 -15.858 1.00 96.62 190 LEU A O 1
ATOM 1611 N N . VAL A 1 191 ? -5.484 14.366 -18.038 1.00 97.00 191 VAL A N 1
ATOM 1612 C CA . VAL A 1 191 ? -6.940 14.380 -17.813 1.00 97.00 191 VAL A CA 1
ATOM 1613 C C . VAL A 1 191 ? -7.392 13.105 -17.100 1.00 97.00 191 VAL A C 1
ATOM 1615 O O . VAL A 1 191 ? -8.148 13.188 -16.130 1.00 97.00 191 VAL A O 1
ATOM 1618 N N . ALA A 1 192 ? -6.890 11.937 -17.511 1.00 95.44 192 ALA A N 1
ATOM 1619 C CA . ALA A 1 192 ? -7.180 10.668 -16.850 1.00 95.44 192 ALA A CA 1
ATOM 1620 C C . ALA A 1 192 ? -6.714 10.672 -15.383 1.00 95.44 192 ALA A C 1
ATOM 1622 O O . ALA A 1 192 ? -7.478 10.308 -14.487 1.00 95.44 192 ALA A O 1
ATOM 1623 N N . GLY A 1 193 ? -5.499 11.157 -15.110 1.00 95.19 193 GLY A N 1
ATOM 1624 C CA . GLY A 1 193 ? -4.972 11.296 -13.752 1.00 95.19 193 GLY A CA 1
ATOM 1625 C C . GLY A 1 193 ? -5.762 12.286 -12.899 1.00 95.19 193 GLY A C 1
ATOM 1626 O O . GLY A 1 193 ? -6.017 12.028 -11.720 1.00 95.19 193 GLY A O 1
ATOM 1627 N N . PHE A 1 194 ? -6.228 13.387 -13.488 1.00 96.38 194 PHE A N 1
ATOM 1628 C CA . PHE A 1 194 ? -7.110 14.332 -12.810 1.00 96.38 194 PHE A CA 1
ATOM 1629 C C . PHE A 1 194 ? -8.473 13.708 -12.471 1.00 96.38 194 PHE A C 1
ATOM 1631 O O . PHE A 1 194 ? -8.924 13.798 -11.325 1.00 96.38 194 PHE A O 1
ATOM 1638 N N . ALA A 1 195 ? -9.105 13.026 -13.432 1.00 95.81 195 ALA A N 1
ATOM 1639 C CA . ALA A 1 195 ? -10.370 12.319 -13.234 1.00 95.81 195 ALA A CA 1
ATOM 1640 C C . ALA A 1 195 ? -10.246 11.239 -12.148 1.00 95.81 195 ALA A C 1
ATOM 1642 O O . ALA A 1 195 ? -11.091 11.149 -11.253 1.00 95.81 195 ALA A O 1
ATOM 1643 N N . TRP A 1 196 ? -9.147 10.481 -12.157 1.00 94.12 196 TRP A N 1
ATOM 1644 C CA . TRP A 1 196 ? -8.819 9.523 -11.105 1.00 94.12 196 TRP A CA 1
ATOM 1645 C C . TRP A 1 196 ? -8.648 10.195 -9.736 1.00 94.12 196 TRP A C 1
ATOM 1647 O O . TRP A 1 196 ? -9.200 9.731 -8.736 1.00 94.12 196 TRP A O 1
ATOM 1657 N N . GLY A 1 197 ? -7.937 11.323 -9.671 1.00 93.69 197 GLY A N 1
ATOM 1658 C CA . GLY A 1 197 ? -7.778 12.109 -8.446 1.00 93.69 197 GLY A CA 1
ATOM 1659 C C . GLY A 1 197 ? -9.116 12.597 -7.876 1.00 93.69 197 GLY A C 1
ATOM 1660 O O . GLY A 1 197 ? -9.345 12.509 -6.665 1.00 93.69 197 GLY A O 1
ATOM 1661 N N . LEU A 1 198 ? -10.033 13.056 -8.738 1.00 94.38 198 LEU A N 1
ATOM 1662 C CA . LEU A 1 198 ? -11.400 13.427 -8.356 1.00 94.38 198 LEU A CA 1
ATOM 1663 C C . LEU A 1 198 ? -12.188 12.228 -7.826 1.00 94.38 198 LEU A C 1
ATOM 1665 O O . LEU A 1 198 ? -12.822 12.326 -6.771 1.00 94.38 198 LEU A O 1
ATOM 1669 N N . TRP A 1 199 ? -12.114 11.096 -8.525 1.00 93.88 199 TRP A N 1
ATOM 1670 C CA . TRP A 1 199 ? -12.751 9.853 -8.106 1.00 93.88 199 TRP A CA 1
ATOM 1671 C C . TRP A 1 199 ? -12.262 9.410 -6.722 1.00 93.88 199 TRP A C 1
ATOM 1673 O O . TRP A 1 199 ? -13.069 9.165 -5.823 1.00 93.88 199 TRP A O 1
ATOM 1683 N N . MET A 1 200 ? -10.946 9.392 -6.501 1.00 90.44 200 MET A N 1
ATOM 1684 C CA . MET A 1 200 ? -10.346 9.037 -5.213 1.00 90.44 200 MET A CA 1
ATOM 1685 C C . MET A 1 200 ? -10.743 10.012 -4.108 1.00 90.44 200 MET A C 1
ATOM 1687 O O . MET A 1 200 ? -11.103 9.585 -3.008 1.00 90.44 200 MET A O 1
ATOM 1691 N N . ARG A 1 201 ? -10.758 11.317 -4.398 1.00 91.25 201 ARG A N 1
ATOM 1692 C CA . ARG A 1 201 ? -11.245 12.334 -3.460 1.00 91.25 201 ARG A CA 1
ATOM 1693 C C . ARG A 1 201 ? -12.691 12.065 -3.053 1.00 91.25 201 ARG A C 1
ATOM 1695 O O . ARG A 1 201 ? -13.002 12.167 -1.866 1.00 91.25 201 ARG A O 1
ATOM 1702 N N . PHE A 1 202 ? -13.569 11.748 -4.002 1.00 91.38 202 PHE A N 1
ATOM 1703 C CA . PHE A 1 202 ? -14.967 11.421 -3.722 1.00 91.38 202 PHE A CA 1
ATOM 1704 C C . PHE A 1 202 ? -15.080 10.148 -2.875 1.00 91.38 202 PHE A C 1
ATOM 1706 O O . PHE A 1 202 ? -15.759 10.134 -1.847 1.00 91.38 202 PHE A O 1
ATOM 1713 N N . TYR A 1 203 ? -14.355 9.101 -3.263 1.00 89.56 203 TYR A N 1
ATOM 1714 C CA . TYR A 1 203 ? -14.393 7.802 -2.607 1.00 89.56 203 TYR A CA 1
ATOM 1715 C C . TYR A 1 203 ? -13.902 7.858 -1.154 1.00 89.56 203 TYR A C 1
ATOM 1717 O O . TYR A 1 203 ? -14.585 7.396 -0.240 1.00 89.56 203 TYR A O 1
ATOM 1725 N N . VAL A 1 204 ? -12.744 8.478 -0.917 1.00 88.19 204 VAL A N 1
ATOM 1726 C CA . VAL A 1 204 ? -12.115 8.577 0.410 1.00 88.19 204 VAL A CA 1
ATOM 1727 C C . VAL A 1 204 ? -12.923 9.464 1.360 1.00 88.19 204 VAL A C 1
ATOM 1729 O O . VAL A 1 204 ? -13.020 9.172 2.556 1.00 88.19 204 VAL A O 1
ATOM 1732 N N . ASN A 1 205 ? -13.545 10.525 0.840 1.00 89.44 205 ASN A N 1
ATOM 1733 C CA . ASN A 1 205 ? -14.379 11.426 1.636 1.00 89.44 205 ASN A CA 1
ATOM 1734 C C . ASN A 1 205 ? -15.807 10.918 1.852 1.00 89.44 205 ASN A C 1
ATOM 1736 O O . ASN A 1 205 ? -16.578 11.560 2.571 1.00 89.44 205 ASN A O 1
ATOM 1740 N N . ARG A 1 206 ? -16.173 9.766 1.278 1.00 90.25 206 ARG A N 1
ATOM 1741 C CA . ARG A 1 206 ? -17.492 9.174 1.476 1.00 90.25 206 ARG A CA 1
ATOM 1742 C C . ARG A 1 206 ? -17.698 8.830 2.952 1.00 90.25 206 ARG A C 1
ATOM 1744 O O . ARG A 1 206 ? -17.049 7.937 3.507 1.00 90.25 206 ARG A O 1
ATOM 1751 N N . LYS A 1 207 ? -18.632 9.543 3.575 1.00 90.25 207 LYS A N 1
ATOM 1752 C CA . LYS A 1 207 ? -19.055 9.316 4.958 1.00 90.25 207 LYS A CA 1
ATOM 1753 C C . LYS A 1 207 ? -19.859 8.020 5.078 1.00 90.25 207 LYS A C 1
ATOM 1755 O O . LYS A 1 207 ? -20.490 7.580 4.111 1.00 90.25 207 LYS A O 1
ATOM 1760 N N . GLY A 1 208 ? -19.802 7.385 6.247 1.00 86.38 208 GLY A N 1
ATOM 1761 C CA . GLY A 1 208 ? -20.695 6.271 6.578 1.00 86.38 208 GLY A CA 1
ATOM 1762 C C . GLY A 1 208 ? -22.144 6.731 6.771 1.00 86.38 208 GLY A C 1
ATOM 1763 O O . GLY A 1 208 ? -22.443 7.926 6.756 1.00 86.38 208 GLY A O 1
ATOM 1764 N N . LYS A 1 209 ? -23.069 5.778 6.932 1.00 83.00 209 LYS A N 1
ATOM 1765 C CA . LYS A 1 209 ? -24.469 6.102 7.232 1.00 83.00 209 LYS A CA 1
ATOM 1766 C C . LYS A 1 209 ? -24.552 6.415 8.723 1.00 83.00 209 LYS A C 1
ATOM 1768 O O . LYS A 1 209 ? -24.217 5.561 9.538 1.00 83.00 209 LYS A O 1
ATOM 1773 N N . LYS A 1 210 ? -25.025 7.609 9.099 1.00 76.12 210 LYS A N 1
ATOM 1774 C CA . LYS A 1 210 ? -25.383 7.861 10.502 1.00 76.12 210 LYS A CA 1
ATOM 1775 C C . LYS A 1 210 ? -26.423 6.825 10.909 1.00 76.12 210 LYS A C 1
ATOM 1777 O O . LYS A 1 210 ? -27.489 6.762 10.303 1.00 76.12 210 LYS A O 1
ATOM 1782 N N . ALA A 1 211 ? -26.122 6.029 11.932 1.00 67.81 211 ALA A N 1
ATOM 1783 C CA . ALA A 1 211 ? -27.168 5.288 12.616 1.00 67.81 211 ALA A CA 1
ATOM 1784 C C . ALA A 1 211 ? -28.214 6.314 13.078 1.00 67.81 211 ALA A C 1
ATOM 1786 O O . ALA A 1 211 ? -27.860 7.288 13.750 1.00 67.81 211 ALA A O 1
ATOM 1787 N N . ASN A 1 212 ? -29.474 6.147 12.664 1.00 62.59 212 ASN A N 1
ATOM 1788 C CA . ASN A 1 212 ? -30.552 7.022 13.107 1.00 62.59 212 ASN A CA 1
ATOM 1789 C C . ASN A 1 212 ? -30.543 7.029 14.638 1.00 62.59 212 ASN A C 1
ATOM 1791 O O . ASN A 1 212 ? -30.751 5.997 15.274 1.00 62.59 212 ASN A O 1
ATOM 1795 N N . ARG A 1 213 ? -30.276 8.197 15.233 1.00 55.41 213 ARG A N 1
ATOM 1796 C CA . ARG A 1 213 ? -30.142 8.375 16.690 1.00 55.41 213 ARG A CA 1
ATOM 1797 C C . ARG A 1 213 ? -31.398 7.887 17.439 1.00 55.41 213 ARG A C 1
ATOM 1799 O O . ARG A 1 213 ? -31.306 7.433 18.573 1.00 55.41 213 ARG A O 1
ATOM 1806 N N . HIS A 1 214 ? -32.549 7.882 16.759 1.00 55.69 214 HIS A N 1
ATOM 1807 C CA . HIS A 1 214 ? -33.820 7.339 17.246 1.00 55.69 214 HIS A CA 1
ATOM 1808 C C . HIS A 1 214 ? -33.873 5.812 17.404 1.00 55.69 214 HIS A C 1
ATOM 1810 O O . HIS A 1 214 ? -34.709 5.315 18.155 1.00 55.69 214 HIS A O 1
ATOM 1816 N N . GLU A 1 215 ? -33.026 5.054 16.710 1.00 57.97 215 GLU A N 1
ATOM 1817 C CA . GLU A 1 215 ? -33.015 3.589 16.775 1.00 57.97 215 GLU A CA 1
ATOM 1818 C C . GLU A 1 215 ? -32.040 3.080 17.845 1.00 57.97 215 GLU A C 1
ATOM 1820 O O . GLU A 1 215 ? -32.338 2.113 18.549 1.00 57.97 215 GLU A O 1
ATOM 1825 N N . SER A 1 216 ? -30.929 3.797 18.069 1.00 57.72 216 SER A N 1
ATOM 1826 C CA . SER A 1 216 ? -30.065 3.558 19.233 1.00 57.72 216 SER A CA 1
ATOM 1827 C C . SER A 1 216 ? -30.767 3.899 20.548 1.00 57.72 216 SER A C 1
ATOM 1829 O O . SER A 1 216 ? -30.614 3.155 21.511 1.00 57.72 216 SER A O 1
ATOM 1831 N N . ASP A 1 217 ? -31.578 4.966 20.572 1.00 56.81 217 ASP A N 1
ATOM 1832 C CA . ASP A 1 217 ? -32.324 5.375 21.773 1.00 56.81 217 ASP A CA 1
ATOM 1833 C C . ASP A 1 217 ? -33.533 4.462 22.068 1.00 56.81 217 ASP A C 1
ATOM 1835 O O . ASP A 1 217 ? -33.940 4.281 23.213 1.00 56.81 217 ASP A O 1
ATOM 1839 N N . ARG A 1 218 ? -34.088 3.795 21.044 1.00 57.00 218 ARG A N 1
ATOM 1840 C CA . ARG A 1 218 ? -35.101 2.740 21.238 1.00 57.00 218 ARG A CA 1
ATOM 1841 C C . ARG A 1 218 ? -34.493 1.450 21.794 1.00 57.00 218 ARG A C 1
ATOM 1843 O O . ARG A 1 218 ? -35.100 0.811 22.651 1.00 57.00 218 ARG A O 1
ATOM 1850 N N . ARG A 1 219 ? -33.286 1.076 21.348 1.00 54.50 219 ARG A N 1
ATOM 1851 C CA . ARG A 1 219 ? -32.562 -0.097 21.873 1.00 54.50 219 ARG A CA 1
ATOM 1852 C C . ARG A 1 219 ? -32.016 0.105 23.283 1.00 54.50 219 ARG A C 1
ATOM 1854 O O . ARG A 1 219 ? -32.013 -0.863 24.031 1.00 54.50 219 ARG A O 1
ATOM 1861 N N . SER A 1 220 ? -31.593 1.308 23.674 1.00 56.34 220 SER A N 1
ATOM 1862 C CA . SER A 1 220 ? -31.203 1.586 25.067 1.00 56.34 220 SER A CA 1
ATOM 1863 C C . SER A 1 220 ? -32.401 1.488 26.019 1.00 56.34 220 SER A C 1
ATOM 1865 O O . SER A 1 220 ? -32.262 0.925 27.102 1.00 56.34 220 SER A O 1
ATOM 1867 N N . ARG A 1 221 ? -33.597 1.927 25.594 1.00 55.53 221 ARG A N 1
ATOM 1868 C CA . ARG A 1 221 ? -34.829 1.793 26.394 1.00 55.53 221 ARG A CA 1
ATOM 1869 C C . ARG A 1 221 ? -35.323 0.351 26.535 1.00 55.53 221 ARG A C 1
ATOM 1871 O O . ARG A 1 221 ? -35.765 -0.016 27.615 1.00 55.53 221 ARG A O 1
ATOM 1878 N N . PHE A 1 222 ? -35.210 -0.482 25.498 1.00 52.84 222 PHE A N 1
ATOM 1879 C CA . PHE A 1 222 ? -35.598 -1.900 25.589 1.00 52.84 222 PHE A CA 1
ATOM 1880 C C . PHE A 1 222 ? -34.497 -2.806 26.173 1.00 52.84 222 PHE A C 1
ATOM 1882 O O . PHE A 1 222 ? -34.795 -3.777 26.861 1.00 52.84 222 PHE A O 1
ATOM 1889 N N . GLY A 1 223 ? -33.220 -2.489 25.945 1.00 47.41 223 GLY A N 1
ATOM 1890 C CA . GLY A 1 223 ? -32.075 -3.245 26.463 1.00 47.41 223 GLY A CA 1
ATOM 1891 C C . GLY A 1 223 ? -31.716 -2.923 27.916 1.00 47.41 223 GLY A C 1
ATOM 1892 O O . GLY A 1 223 ? -31.215 -3.798 28.618 1.00 47.41 223 GLY A O 1
ATOM 1893 N N . GLY A 1 224 ? -32.018 -1.714 28.405 1.00 44.53 224 GLY A N 1
ATOM 1894 C CA . GLY A 1 224 ? -31.785 -1.323 29.803 1.00 44.53 224 GLY A CA 1
ATOM 1895 C C . GLY A 1 224 ? -32.613 -2.121 30.819 1.00 44.53 224 GLY A C 1
ATOM 1896 O O . GLY A 1 224 ? -32.183 -2.305 31.958 1.00 44.53 224 GLY A O 1
ATOM 1897 N N . PHE A 1 225 ? -33.759 -2.672 30.404 1.00 49.81 225 PHE A N 1
ATOM 1898 C CA . PHE A 1 225 ? -34.592 -3.507 31.275 1.00 49.81 225 PHE A CA 1
ATOM 1899 C C . PHE A 1 225 ? -34.026 -4.929 31.450 1.00 49.81 225 PHE A C 1
ATOM 1901 O O . PHE A 1 225 ? -34.134 -5.517 32.522 1.00 49.81 225 PHE A O 1
ATOM 1908 N N . VAL A 1 226 ? -33.349 -5.464 30.427 1.00 52.56 226 VAL A N 1
ATOM 1909 C CA . VAL A 1 226 ? -32.749 -6.811 30.475 1.00 52.56 226 VAL A CA 1
ATOM 1910 C C . VAL A 1 226 ? -31.329 -6.772 31.051 1.00 52.56 226 VAL A C 1
ATOM 1912 O O . VAL A 1 226 ? -30.942 -7.660 31.808 1.00 52.56 226 VAL A O 1
ATOM 1915 N N . TRP A 1 227 ? -30.560 -5.718 30.765 1.00 45.94 227 TRP A N 1
ATOM 1916 C CA . TRP A 1 227 ? -29.173 -5.602 31.227 1.00 45.94 227 TRP A CA 1
ATOM 1917 C C . TRP A 1 227 ? -29.070 -5.260 32.725 1.00 45.94 227 TRP A C 1
ATOM 1919 O O . TRP A 1 227 ? -28.237 -5.835 33.421 1.00 45.94 227 TRP A O 1
ATOM 1929 N N . SER A 1 228 ? -29.992 -4.445 33.261 1.00 50.47 228 SER A N 1
ATOM 1930 C CA . SER A 1 228 ? -30.037 -4.132 34.703 1.00 50.47 228 SER A CA 1
ATOM 1931 C C . SER A 1 228 ? -30.458 -5.314 35.590 1.00 50.47 228 SER A C 1
ATOM 1933 O O . SER A 1 228 ? -30.112 -5.341 36.772 1.00 50.47 228 SER A O 1
ATOM 1935 N N . SER A 1 229 ? -31.157 -6.316 35.038 1.00 56.62 229 SER A N 1
ATOM 1936 C CA . SER A 1 229 ? -31.417 -7.593 35.725 1.00 56.62 229 SER A CA 1
ATOM 1937 C C . SER A 1 229 ? -30.200 -8.522 35.706 1.00 56.62 229 SER A C 1
ATOM 1939 O O . SER A 1 229 ? -29.938 -9.214 36.688 1.00 56.62 229 SER A O 1
ATOM 1941 N N . TRP A 1 230 ? -29.419 -8.519 34.622 1.00 53.88 230 TRP A N 1
ATOM 1942 C CA . TRP A 1 230 ? -28.244 -9.385 34.489 1.00 53.88 230 TRP A CA 1
ATOM 1943 C C . TRP A 1 230 ? -27.054 -8.900 35.335 1.00 53.88 230 TRP A C 1
ATOM 1945 O O . TRP A 1 230 ? -26.394 -9.717 35.978 1.00 53.88 230 TRP A O 1
ATOM 1955 N N . GLU A 1 231 ? -26.823 -7.583 35.428 1.00 53.84 231 GLU A N 1
ATOM 1956 C CA . GLU A 1 231 ? -25.815 -7.015 36.342 1.00 53.84 231 GLU A CA 1
ATOM 1957 C C . GLU A 1 231 ? -26.142 -7.300 37.812 1.00 53.84 231 GLU A C 1
ATOM 1959 O O . GLU A 1 231 ? -25.237 -7.644 38.569 1.00 53.84 231 GLU A O 1
ATOM 1964 N N . ARG A 1 232 ? -27.426 -7.257 38.202 1.00 57.69 232 ARG A N 1
ATOM 1965 C CA . ARG A 1 232 ? -27.883 -7.574 39.569 1.00 57.69 232 ARG A CA 1
ATOM 1966 C C . ARG A 1 232 ? -27.692 -9.054 39.925 1.00 57.69 232 ARG A C 1
ATOM 1968 O O . ARG A 1 232 ? -27.416 -9.386 41.073 1.00 57.69 232 ARG A O 1
ATOM 1975 N N . PHE A 1 233 ? -27.786 -9.945 38.937 1.00 61.91 233 PHE A N 1
ATOM 1976 C CA . PHE A 1 233 ? -27.533 -11.376 39.123 1.00 61.91 233 PHE A CA 1
ATOM 1977 C C . PHE A 1 233 ? -26.031 -11.691 39.254 1.00 61.91 233 PHE A C 1
ATOM 1979 O O . PHE A 1 233 ? -25.639 -12.572 40.018 1.00 61.91 233 PHE A O 1
ATOM 1986 N N . TYR A 1 234 ? -25.167 -10.959 38.541 1.00 51.59 234 TYR A N 1
ATOM 1987 C CA . TYR A 1 234 ? -23.718 -11.192 38.562 1.00 51.59 234 TYR A CA 1
ATOM 1988 C C . TYR A 1 234 ? -23.019 -10.616 39.804 1.00 51.59 234 TYR A C 1
ATOM 1990 O O . TYR A 1 234 ? -22.058 -11.216 40.292 1.00 51.59 234 TYR A O 1
ATOM 1998 N N . THR A 1 235 ? -23.488 -9.484 40.340 1.00 65.06 235 THR A N 1
ATOM 1999 C CA . THR A 1 235 ? -22.970 -8.922 41.600 1.00 65.06 235 THR A CA 1
ATOM 2000 C C . THR A 1 235 ? -23.372 -9.758 42.813 1.00 65.06 235 THR A C 1
ATOM 2002 O O . THR A 1 235 ? -22.503 -10.047 43.635 1.00 65.06 235 THR A O 1
ATOM 2005 N N . ASN A 1 236 ? -24.611 -10.259 42.879 1.00 61.44 236 ASN A N 1
ATOM 2006 C CA . ASN A 1 236 ? -25.045 -11.132 43.980 1.00 61.44 236 ASN A CA 1
ATOM 2007 C C . ASN A 1 236 ? -24.238 -12.442 44.053 1.00 61.44 236 ASN A C 1
ATOM 2009 O O . ASN A 1 236 ? -23.813 -12.846 45.131 1.00 61.44 236 ASN A O 1
ATOM 2013 N N . ARG A 1 237 ? -23.895 -13.048 42.909 1.00 59.31 237 ARG A N 1
ATOM 2014 C CA . ARG A 1 237 ? -23.075 -14.275 42.875 1.00 59.31 237 ARG A CA 1
ATOM 2015 C C . ARG A 1 237 ? -21.619 -14.078 43.312 1.00 59.31 237 ARG A C 1
ATOM 2017 O O . ARG A 1 237 ? -20.948 -15.047 43.665 1.00 59.31 237 ARG A O 1
ATOM 2024 N N . LYS A 1 238 ? -21.090 -12.852 43.215 1.00 58.66 238 LYS A N 1
ATOM 2025 C CA . LYS A 1 238 ? -19.741 -12.519 43.704 1.00 58.66 238 LYS A CA 1
ATOM 2026 C C . LYS A 1 238 ? -19.725 -12.280 45.213 1.00 58.66 238 LYS A C 1
ATOM 2028 O O . LYS A 1 238 ? -18.727 -12.632 45.830 1.00 58.66 238 LYS A O 1
ATOM 2033 N N . ALA A 1 239 ? -20.803 -11.741 45.784 1.00 59.28 239 ALA A N 1
ATOM 2034 C CA . ALA A 1 239 ? -20.946 -11.591 47.231 1.00 59.28 239 ALA A CA 1
ATOM 2035 C C . ALA A 1 239 ? -21.038 -12.962 47.928 1.00 59.28 239 ALA A C 1
ATOM 2037 O O . ALA A 1 239 ? -20.241 -13.244 48.815 1.00 59.28 239 ALA A O 1
ATOM 2038 N N . GLU A 1 240 ? -21.866 -13.883 47.418 1.00 62.88 240 GLU A N 1
ATOM 2039 C CA . GLU A 1 240 ? -22.002 -15.238 47.991 1.00 62.88 240 GLU A CA 1
ATOM 2040 C C . GLU A 1 240 ? -20.693 -16.052 47.972 1.00 62.88 240 GLU A C 1
ATOM 2042 O O . GLU A 1 240 ? -20.440 -16.863 48.861 1.00 62.88 240 GLU A O 1
ATOM 2047 N N . LYS A 1 241 ? -19.822 -15.832 46.977 1.00 59.16 241 LYS A N 1
ATOM 2048 C CA . LYS A 1 241 ? -18.506 -16.493 46.912 1.00 59.16 241 LYS A CA 1
ATOM 2049 C C . LYS A 1 241 ? -17.443 -15.857 47.809 1.00 59.16 241 LYS A C 1
ATOM 2051 O O . LYS A 1 241 ? -16.461 -16.530 48.110 1.00 59.16 241 LYS A O 1
ATOM 2056 N N . ALA A 1 242 ? -17.601 -14.592 48.194 1.00 58.47 242 ALA A N 1
ATOM 2057 C CA . ALA A 1 242 ? -16.700 -13.944 49.142 1.00 58.47 242 ALA A CA 1
ATOM 2058 C C . ALA A 1 242 ? -17.010 -14.401 50.577 1.00 58.47 242 ALA A C 1
ATOM 2060 O O . ALA A 1 242 ? -16.088 -14.751 51.308 1.00 58.47 242 ALA A O 1
ATOM 2061 N N . ASP A 1 243 ? -18.293 -14.529 50.923 1.00 56.28 243 ASP A N 1
ATOM 2062 C CA . ASP A 1 243 ? -18.716 -14.942 52.267 1.00 56.28 243 ASP A CA 1
ATOM 2063 C C . ASP A 1 243 ? -18.407 -16.422 52.563 1.00 56.28 243 ASP A C 1
ATOM 2065 O O . ASP A 1 243 ? -18.018 -16.769 53.678 1.00 56.28 243 ASP A O 1
ATOM 2069 N N . GLY A 1 244 ? -18.476 -17.301 51.555 1.00 55.44 244 GLY A N 1
ATOM 2070 C CA . GLY A 1 244 ? -18.122 -18.719 51.715 1.00 55.44 244 GLY A CA 1
ATOM 2071 C C . GLY A 1 244 ? -16.629 -18.986 51.959 1.00 55.44 244 GLY A C 1
ATOM 2072 O O . GLY A 1 244 ? -16.275 -20.029 52.496 1.00 55.44 244 GLY A O 1
ATOM 2073 N N . HIS A 1 2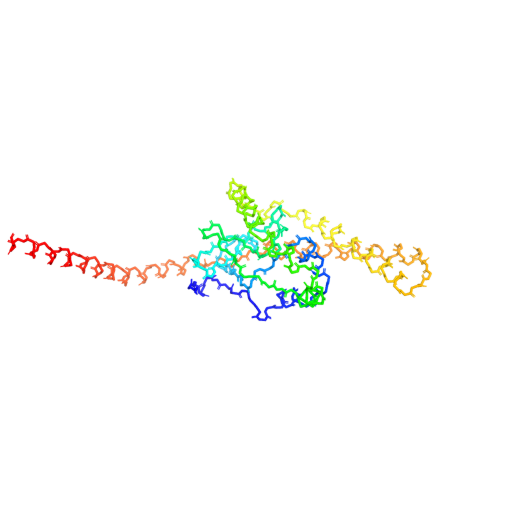45 ? -15.739 -18.055 51.597 1.00 53.66 245 HIS A N 1
ATOM 2074 C CA . HIS A 1 245 ? -14.292 -18.225 51.784 1.00 53.66 245 HIS A CA 1
ATOM 2075 C C . HIS A 1 245 ? -13.785 -17.707 53.143 1.00 53.66 245 HIS A C 1
ATOM 2077 O O . HIS A 1 245 ? -12.648 -18.001 53.525 1.00 53.66 245 HIS A O 1
ATOM 2083 N N . GLU A 1 246 ? -14.619 -16.950 53.863 1.00 54.09 246 GLU A N 1
ATOM 2084 C CA . GLU A 1 246 ? -14.330 -16.393 55.189 1.00 54.09 246 GLU A CA 1
ATOM 2085 C C . GLU A 1 246 ? -14.706 -17.383 56.313 1.00 54.09 246 GLU A C 1
ATOM 2087 O O . GLU A 1 246 ? -14.052 -17.395 57.358 1.00 54.09 246 GLU A O 1
ATOM 2092 N N . SER A 1 247 ? -15.706 -18.261 56.112 1.00 55.56 247 SER A N 1
ATOM 2093 C CA . SER A 1 247 ? -16.113 -19.234 57.144 1.00 55.56 247 SER A CA 1
ATOM 2094 C C . SER A 1 247 ? -15.119 -20.384 57.333 1.00 55.56 247 SER A C 1
ATOM 2096 O O . SER A 1 247 ? -14.955 -20.848 58.456 1.00 55.56 247 SER A O 1
ATOM 2098 N N . ASP A 1 248 ? -14.398 -20.790 56.284 1.00 54.31 248 ASP A N 1
ATOM 2099 C CA . ASP A 1 248 ? -13.391 -21.867 56.354 1.00 54.31 248 ASP A CA 1
ATOM 2100 C C . ASP A 1 248 ? -12.078 -21.448 57.041 1.00 54.31 248 ASP A C 1
ATOM 2102 O O . ASP A 1 248 ? -11.257 -22.292 57.395 1.00 54.31 248 ASP A O 1
ATOM 2106 N N . ARG A 1 249 ? -11.854 -20.146 57.269 1.00 55.88 249 ARG A N 1
ATOM 2107 C CA . ARG A 1 249 ? -10.650 -19.644 57.959 1.00 55.88 249 ARG A CA 1
ATOM 2108 C C . ARG A 1 249 ? -10.789 -19.512 59.475 1.00 55.88 249 ARG A C 1
ATOM 2110 O O . ARG A 1 249 ? -9.809 -19.158 60.120 1.00 55.88 249 ARG A O 1
ATOM 2117 N N . ARG A 1 250 ? -11.965 -19.777 60.055 1.00 54.25 250 ARG A N 1
ATOM 2118 C CA . ARG A 1 250 ? -12.187 -19.691 61.516 1.00 54.25 250 ARG A CA 1
ATOM 2119 C C . ARG A 1 250 ? -12.210 -21.043 62.234 1.00 54.25 250 ARG A C 1
ATOM 2121 O O . ARG A 1 250 ? -12.461 -21.074 63.433 1.00 54.25 250 ARG A O 1
ATOM 2128 N N . SER A 1 251 ? -11.952 -22.140 61.526 1.00 55.00 251 SER A N 1
ATOM 2129 C CA . SER A 1 251 ? -11.987 -23.511 62.060 1.00 55.00 251 SER A CA 1
ATOM 2130 C C . SER A 1 251 ? -10.612 -24.188 62.179 1.00 55.00 251 SER A C 1
ATOM 2132 O O . SER A 1 251 ? -10.560 -25.402 62.369 1.00 55.00 251 SER A O 1
ATOM 2134 N N . HIS A 1 252 ? -9.514 -23.427 62.113 1.00 51.16 252 HIS A N 1
ATOM 2135 C CA . HIS A 1 252 ? -8.153 -23.907 62.380 1.00 51.16 252 HIS A CA 1
ATOM 2136 C C . HIS A 1 252 ? -7.412 -22.997 63.355 1.00 51.16 252 HIS A C 1
ATOM 2138 O O . HIS A 1 252 ? -7.551 -21.761 63.219 1.00 51.16 252 HIS A O 1
#

Radius of gyration: 25.73 Å; chains: 1; bounding box: 56×43×96 Å

pLDDT: mean 87.36, std 14.78, range [44.53, 98.06]

Sequence (252 aa):
MQYDKNRFKVWALPHPLILFWVLFPALIVNELIFGQRQPKVSLVDEKSDKPFMERTYVPCPHCETLNDGRLWSRRNAFGHWFGLVCPSCHQIIPCLWNIFSLAILAITFPLWYFPVRFFRHRWIEIEKKRLAKVLERPLIQAKSINWLWLLIGVFGWGVPTWVLFEVGLVLYNGEEWDLKMMLVSLPIWLVAGFAWGLWMRFYVNRKGKKANRHESDRRSRFGGFVWSSWERFYTNRKAEKADGHESDRRSH

Foldseek 3Di:
DDDDPVFKDKDAPPDPVVVCCQAPLVCLCVCPVFVAFAFRIKIAGQQFQAFRQQRIWAAAPPPRDTHRPLLCDDVNRTDNNVAAADLPPRDHGHTDDHPVNVVVCVVCVVVCVVVCVVCVVVSSVVNNVSSVVSVPDPRDGLVVCLVVLQVCLQVVFLVVVLCCVQVVVCVVVVHDDDPVVSVVCSVVSNVRSNVRSVVVSCRRRDTHHNDPPVVVVVCCVVVVVVVVVVVVVVVVVVVVVVVVVVVVVVPD